Protein AF-A0A918KI32-F1 (afdb_monomer_lite)

pLDDT: mean 86.52, std 15.99, range [38.81, 98.38]

Radius of gyration: 71.28 Å; chains: 1; bounding box: 152×31×175 Å

Foldseek 3Di:
DPVVVVVVVVVVVVVVVVVPPPDDDDDDDDDDVVPPVVCVVVVVVVVCVVVVVVVCCCVVPVVVVVVVVVVVVVVVVVVVVVVVVVVVVVVVVVVVVVVVVVVVVVVVVVVVVVVVVVVVVVVVVVVVVVVVVVVVVVVVVVVVVVVVVVVVVVVVVLLVVLVVVQVVCCVPPVDRDDSVVSSVVVD

Secondary structure (DSSP, 8-state):
--HHHHHHHHHHHHHHHHHSTT------S---GGG-GGGHHHHHHHHHHHHHHHHHHIIIIIHHHHHHHHHHHHHHHHHHHHHHHHHHHHHHHHHHHHHHHHHHHHHHHHHHHHHHHHHHHHHHHHHHHHHHHHHHHHHHHHHHHHHHHHHHHHHHHHHHHHHHHHHHHHHHHS----HHHHHHHH-

InterPro domains:
  IPR002146 ATP synthase, F0 complex, subunit b/b', bacterial/chloroplast [MF_01398] (38-175)
  IPR002146 ATP synthase, F0 complex, subunit b/b', bacterial/chloroplast [PF00430] (44-169)
  IPR050059 ATP synthase B chain [PTHR33445] (42-177)

Organism: NCBI:txid1220491

Structure (mmCIF, N/CA/C/O backbone):
data_AF-A0A918KI32-F1
#
_entry.id   AF-A0A918KI32-F1
#
loop_
_atom_site.group_PDB
_atom_site.id
_atom_site.type_symbol
_atom_site.label_atom_id
_atom_site.label_alt_id
_atom_site.label_comp_id
_atom_site.label_asym_id
_atom_site.label_entity_id
_atom_site.label_seq_id
_atom_site.pdbx_PDB_ins_code
_atom_site.Cartn_x
_atom_site.Cartn_y
_atom_site.Cartn_z
_atom_site.occupancy
_atom_site.B_iso_or_equiv
_atom_site.auth_seq_id
_atom_site.auth_comp_id
_atom_site.auth_asym_id
_atom_site.auth_atom_id
_atom_site.pdbx_PDB_model_num
ATOM 1 N N . MET A 1 1 ? 92.660 3.666 -52.410 1.00 58.34 1 MET A N 1
ATOM 2 C CA . MET A 1 1 ? 91.535 4.628 -52.510 1.00 58.34 1 MET A CA 1
ATOM 3 C C . MET A 1 1 ? 91.117 4.931 -53.958 1.00 58.34 1 MET A C 1
ATOM 5 O O . MET A 1 1 ? 90.177 5.688 -54.135 1.00 58.34 1 MET A O 1
ATOM 9 N N . HIS A 1 2 ? 91.763 4.339 -54.978 1.00 60.66 2 HIS A N 1
ATOM 10 C CA . HIS A 1 2 ? 91.438 4.569 -56.396 1.00 60.66 2 HIS A CA 1
ATOM 11 C C . HIS A 1 2 ? 90.388 3.567 -56.936 1.00 60.66 2 HIS A C 1
ATOM 13 O O . HIS A 1 2 ? 89.487 3.973 -57.660 1.00 60.66 2 HIS A O 1
ATOM 19 N N . ASP A 1 3 ? 90.416 2.298 -56.500 1.00 68.81 3 ASP A N 1
ATOM 20 C CA . ASP A 1 3 ? 89.516 1.247 -57.026 1.00 68.81 3 ASP A CA 1
ATOM 21 C C . ASP A 1 3 ? 88.036 1.421 -56.660 1.00 68.81 3 ASP A C 1
ATOM 23 O O . ASP A 1 3 ? 87.162 1.269 -57.506 1.00 68.81 3 ASP A O 1
ATOM 27 N N . ALA A 1 4 ? 87.731 1.824 -55.423 1.00 70.00 4 ALA A N 1
ATOM 28 C CA . ALA A 1 4 ? 86.346 2.026 -54.977 1.00 70.00 4 ALA A CA 1
ATOM 29 C C . ALA A 1 4 ? 85.631 3.186 -55.702 1.00 70.00 4 ALA A C 1
ATOM 31 O O . ALA A 1 4 ? 84.404 3.285 -55.677 1.00 70.00 4 ALA A O 1
ATOM 32 N N . LEU A 1 5 ? 86.403 4.082 -56.322 1.00 65.75 5 LEU A N 1
ATOM 33 C CA . LEU A 1 5 ? 85.889 5.229 -57.063 1.00 65.75 5 LEU A CA 1
ATOM 34 C C . LEU A 1 5 ? 85.525 4.829 -58.497 1.00 65.75 5 LEU A C 1
ATOM 36 O O . LEU A 1 5 ? 84.498 5.268 -59.000 1.00 65.75 5 LEU A O 1
ATOM 40 N N . MET A 1 6 ? 86.299 3.923 -59.101 1.00 70.62 6 MET A N 1
ATOM 41 C CA . MET A 1 6 ? 86.049 3.400 -60.447 1.00 70.62 6 MET A CA 1
ATOM 42 C C . MET A 1 6 ? 84.847 2.451 -60.484 1.00 70.62 6 MET A C 1
ATOM 44 O O . MET A 1 6 ? 84.067 2.505 -61.429 1.00 70.62 6 MET A O 1
ATOM 48 N N . ASP A 1 7 ? 84.629 1.658 -59.434 1.00 78.25 7 ASP A N 1
ATOM 49 C CA . ASP A 1 7 ? 83.509 0.706 -59.375 1.00 78.25 7 ASP A CA 1
ATOM 50 C C . ASP A 1 7 ? 82.152 1.413 -59.192 1.00 78.25 7 ASP A C 1
ATOM 52 O O . ASP A 1 7 ? 81.162 1.096 -59.852 1.00 78.25 7 ASP A O 1
ATOM 56 N N . LYS A 1 8 ? 82.125 2.486 -58.384 1.00 70.06 8 LYS A N 1
ATOM 57 C CA . LYS A 1 8 ? 80.972 3.399 -58.312 1.00 70.06 8 LYS A CA 1
ATOM 58 C C . LYS A 1 8 ? 80.727 4.132 -59.628 1.00 70.06 8 LYS A C 1
ATOM 60 O O . LYS A 1 8 ? 79.572 4.374 -59.967 1.00 70.06 8 LYS A O 1
ATOM 65 N N . MET A 1 9 ? 81.785 4.478 -60.359 1.00 73.31 9 MET A N 1
ATOM 66 C CA . MET A 1 9 ? 81.672 5.127 -61.665 1.00 73.31 9 MET A CA 1
ATOM 67 C C . MET A 1 9 ? 81.136 4.155 -62.721 1.00 73.31 9 MET A C 1
ATOM 69 O O . MET A 1 9 ? 80.258 4.536 -63.483 1.00 73.31 9 MET A O 1
ATOM 73 N N . ASN A 1 10 ? 81.558 2.890 -62.706 1.00 74.94 10 ASN A N 1
ATOM 74 C CA . ASN A 1 10 ? 81.014 1.848 -63.578 1.00 74.94 10 ASN A CA 1
ATOM 75 C C . ASN A 1 10 ? 79.555 1.514 -63.256 1.00 74.94 10 ASN A C 1
ATOM 77 O O . ASN A 1 10 ? 78.753 1.371 -64.172 1.00 74.94 10 ASN A O 1
ATOM 81 N N . TRP A 1 11 ? 79.180 1.441 -61.976 1.00 66.56 11 TRP A N 1
ATOM 82 C CA . TRP A 1 11 ? 77.786 1.233 -61.578 1.00 66.56 11 TRP A CA 1
ATOM 83 C C . TRP A 1 11 ? 76.887 2.414 -61.978 1.00 66.56 11 TRP A C 1
ATOM 85 O O . TRP A 1 11 ? 75.782 2.204 -62.474 1.00 66.56 11 TRP A O 1
ATOM 95 N N . LEU A 1 12 ? 77.374 3.653 -61.836 1.00 67.06 12 LEU A N 1
ATOM 96 C CA . LEU A 1 12 ? 76.660 4.847 -62.299 1.00 67.06 12 LEU A CA 1
ATOM 97 C C . LEU A 1 12 ? 76.583 4.931 -63.829 1.00 67.06 12 LEU A C 1
ATOM 99 O O . LEU A 1 12 ? 75.554 5.349 -64.348 1.00 67.06 12 LEU A O 1
ATOM 103 N N . MET A 1 13 ? 77.620 4.503 -64.553 1.00 66.69 13 MET A N 1
ATOM 104 C CA . MET A 1 13 ? 77.608 4.453 -66.019 1.00 66.69 13 MET A CA 1
ATOM 105 C C . MET A 1 13 ? 76.678 3.349 -66.537 1.00 66.69 13 MET A C 1
ATOM 107 O O . MET A 1 13 ? 75.897 3.612 -67.441 1.00 66.69 13 MET A O 1
ATOM 111 N N . ALA A 1 14 ? 76.651 2.169 -65.910 1.00 64.25 14 ALA A N 1
ATOM 112 C CA . ALA A 1 14 ? 75.725 1.087 -66.262 1.00 64.25 14 ALA A CA 1
ATOM 113 C C . ALA A 1 14 ? 74.256 1.437 -65.945 1.00 64.25 14 ALA A C 1
ATOM 115 O O . ALA A 1 14 ? 73.348 1.100 -66.708 1.00 64.25 14 ALA A O 1
ATOM 116 N N . ALA A 1 15 ? 74.009 2.156 -64.844 1.00 57.59 15 ALA A N 1
ATOM 117 C CA . ALA A 1 15 ? 72.684 2.687 -64.520 1.00 57.59 15 ALA A CA 1
ATOM 118 C C . ALA A 1 15 ? 72.258 3.824 -65.474 1.00 57.59 15 ALA A C 1
ATOM 120 O O . ALA A 1 15 ? 71.078 3.949 -65.790 1.00 57.59 15 ALA A O 1
ATOM 121 N N . ALA A 1 16 ? 73.205 4.630 -65.968 1.00 53.78 16 ALA A N 1
ATOM 122 C CA . ALA A 1 16 ? 72.938 5.672 -66.961 1.00 53.78 16 ALA A CA 1
ATOM 123 C C . ALA A 1 16 ? 72.689 5.096 -68.368 1.00 53.78 16 ALA A C 1
ATOM 125 O O . ALA A 1 16 ? 71.819 5.591 -69.082 1.00 53.78 16 ALA A O 1
ATOM 126 N N . GLU A 1 17 ? 73.391 4.027 -68.750 1.00 51.25 17 GLU A N 1
ATOM 127 C CA . GLU A 1 17 ? 73.231 3.352 -70.046 1.00 51.25 17 GLU A CA 1
ATOM 128 C C . GLU A 1 17 ? 71.894 2.593 -70.130 1.00 51.25 17 GLU A C 1
ATOM 130 O O . GLU A 1 17 ? 71.246 2.585 -71.172 1.00 51.25 17 GLU A O 1
ATOM 135 N N . THR A 1 18 ? 71.403 2.060 -69.004 1.00 50.28 18 THR A N 1
ATOM 136 C CA . THR A 1 18 ? 70.085 1.398 -68.918 1.00 50.28 18 THR A CA 1
ATOM 137 C C . THR A 1 18 ? 68.902 2.362 -68.762 1.00 50.28 18 THR A C 1
ATOM 139 O O . THR A 1 18 ? 67.765 1.979 -69.032 1.00 50.28 18 THR A O 1
ATOM 142 N N . ALA A 1 19 ? 69.140 3.625 -68.394 1.00 46.72 19 ALA A N 1
ATOM 143 C CA . ALA A 1 19 ? 68.109 4.668 -68.376 1.00 46.72 19 ALA A CA 1
ATOM 144 C C . ALA A 1 19 ? 67.904 5.349 -69.749 1.00 46.72 19 ALA A C 1
ATOM 146 O O . ALA A 1 19 ? 66.884 6.006 -69.960 1.00 46.72 19 ALA A O 1
ATOM 147 N N . GLY A 1 20 ? 68.853 5.194 -70.681 1.00 38.81 20 GLY A N 1
ATOM 148 C CA . GLY A 1 20 ? 68.839 5.829 -72.004 1.00 38.81 20 GLY A CA 1
ATOM 149 C C . GLY A 1 20 ? 67.996 5.127 -73.078 1.00 38.81 20 GLY A C 1
ATOM 150 O O . GLY A 1 20 ? 67.803 5.700 -74.148 1.00 38.81 20 GLY A O 1
ATOM 151 N N . ASP A 1 21 ? 67.463 3.930 -72.810 1.00 42.41 21 ASP A N 1
ATOM 152 C CA . ASP A 1 21 ? 66.827 3.071 -73.829 1.00 42.41 21 ASP A CA 1
ATOM 153 C C . ASP A 1 21 ? 65.290 3.213 -73.923 1.00 42.41 21 ASP A C 1
ATOM 155 O O . ASP A 1 21 ? 64.593 2.356 -74.458 1.00 42.41 21 ASP A O 1
ATOM 159 N N . TYR A 1 22 ? 64.740 4.328 -73.429 1.00 48.69 22 TYR A N 1
ATOM 160 C CA . TYR A 1 22 ? 63.329 4.711 -73.627 1.00 48.69 22 TYR A CA 1
ATOM 161 C C . TYR A 1 22 ? 63.156 5.851 -74.643 1.00 48.69 22 TYR A C 1
ATOM 163 O O . TYR A 1 22 ? 62.153 6.562 -74.631 1.00 48.69 22 TYR A O 1
ATOM 171 N N . ALA A 1 23 ? 64.127 6.052 -75.535 1.00 41.56 23 ALA A N 1
ATOM 172 C CA . ALA A 1 23 ? 64.029 7.020 -76.622 1.00 41.56 23 ALA A CA 1
ATOM 173 C C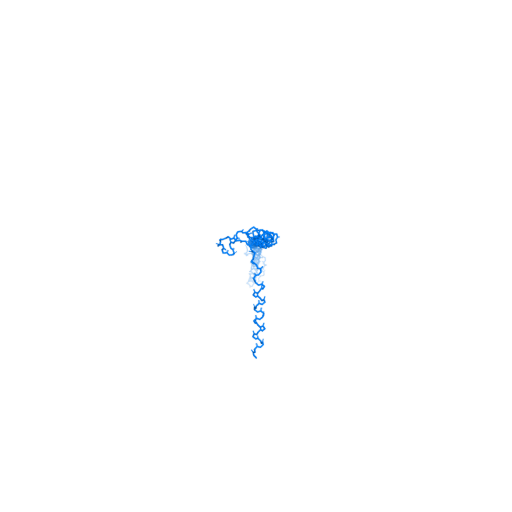 . ALA A 1 23 ? 63.622 6.318 -77.926 1.00 41.56 23 ALA A C 1
ATOM 175 O O . ALA A 1 23 ? 64.447 6.049 -78.804 1.00 41.56 23 ALA A O 1
ATOM 176 N N . GLY A 1 24 ? 62.323 6.038 -78.052 1.00 41.97 24 GLY A N 1
ATOM 177 C CA . GLY A 1 24 ? 61.707 5.762 -79.346 1.00 41.97 24 GLY A CA 1
ATOM 178 C C . GLY A 1 24 ? 62.005 6.916 -80.304 1.00 41.97 24 GLY A C 1
ATOM 179 O O . GLY A 1 24 ? 61.676 8.070 -80.030 1.00 41.97 24 GLY A O 1
ATOM 180 N N . LYS A 1 25 ? 62.687 6.607 -81.409 1.00 47.03 25 LYS A N 1
ATOM 181 C CA . LYS A 1 25 ? 62.787 7.493 -82.569 1.00 47.03 25 LYS A CA 1
ATOM 182 C C . LYS A 1 25 ? 61.376 7.702 -83.105 1.00 47.03 25 LYS A C 1
ATOM 184 O O . LYS A 1 25 ? 60.759 6.702 -83.430 1.00 47.03 25 LYS A O 1
ATOM 189 N N . ASP A 1 26 ? 60.923 8.953 -83.159 1.00 42.34 26 ASP A N 1
ATOM 190 C CA . ASP A 1 26 ? 60.198 9.579 -84.274 1.00 42.34 26 ASP A CA 1
ATOM 191 C C . ASP A 1 26 ? 60.050 11.087 -83.987 1.00 42.34 26 ASP A C 1
ATOM 193 O O . ASP A 1 26 ? 59.748 11.509 -82.873 1.00 42.34 26 ASP A O 1
ATOM 197 N N . GLY A 1 27 ? 60.401 11.923 -84.968 1.00 42.03 27 GLY A N 1
ATOM 198 C CA . GLY A 1 27 ? 60.594 13.365 -84.800 1.00 42.03 27 GLY A CA 1
ATOM 199 C C . GLY A 1 27 ? 59.321 14.211 -84.900 1.00 42.03 27 GLY A C 1
ATOM 200 O O . GLY A 1 27 ? 58.449 13.943 -85.719 1.00 42.03 27 GLY A O 1
ATOM 201 N N . GLY A 1 28 ? 59.285 15.314 -84.141 1.00 38.84 28 GLY A N 1
ATOM 202 C CA . GLY A 1 28 ? 58.347 16.422 -84.357 1.00 38.84 28 GLY A CA 1
ATOM 203 C C . GLY A 1 28 ? 58.024 17.229 -83.096 1.00 38.84 28 GLY A C 1
ATOM 204 O O . GLY A 1 28 ? 57.256 16.784 -82.261 1.00 38.84 28 GLY A O 1
ATOM 205 N N . SER A 1 29 ? 58.605 18.430 -82.982 1.00 45.06 29 SER A N 1
ATOM 206 C CA . SER A 1 29 ? 58.180 19.558 -82.125 1.00 45.06 29 SER A CA 1
ATOM 207 C C . SER A 1 29 ? 57.636 19.260 -80.712 1.00 45.06 29 SER A C 1
ATOM 209 O O . SER A 1 29 ? 56.436 19.120 -80.509 1.00 45.06 29 SER A O 1
ATOM 211 N N . GLY A 1 30 ? 58.527 19.352 -79.719 1.00 59.09 30 GLY A N 1
ATOM 212 C CA . GLY A 1 30 ? 58.281 20.068 -78.460 1.00 59.09 30 GLY A CA 1
ATOM 213 C C . GLY A 1 30 ? 56.978 19.786 -77.710 1.00 59.09 30 GLY A C 1
ATOM 214 O O . GLY A 1 30 ? 56.235 20.722 -77.424 1.00 59.09 30 GLY A O 1
ATOM 215 N N . VAL A 1 31 ? 56.742 18.538 -77.316 1.00 59.75 31 VAL A N 1
ATOM 216 C CA . VAL A 1 31 ? 55.805 18.221 -76.232 1.00 59.75 31 VAL A CA 1
ATOM 217 C C . VAL A 1 31 ? 56.627 17.718 -75.049 1.00 59.75 31 VAL A C 1
ATOM 219 O O . VAL A 1 31 ? 57.511 16.879 -75.207 1.00 59.75 31 VAL A O 1
ATOM 222 N N . PHE A 1 32 ? 56.406 18.295 -73.866 1.00 65.25 32 PHE A N 1
ATOM 223 C CA . PHE A 1 32 ? 57.035 17.832 -72.627 1.00 65.25 32 PHE A CA 1
ATOM 224 C C . PHE A 1 32 ? 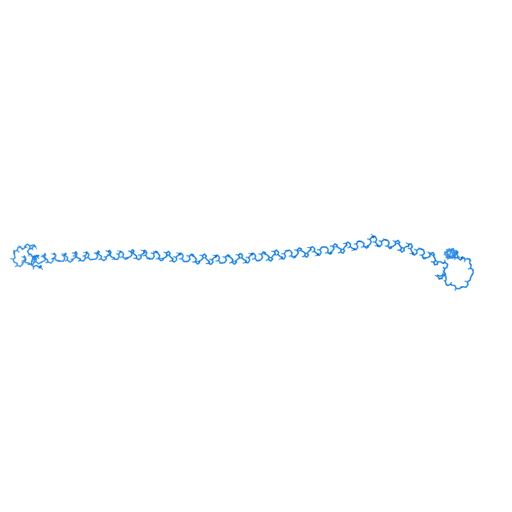56.732 16.328 -72.479 1.00 65.25 32 PHE A C 1
ATOM 226 O O . PHE A 1 32 ? 55.554 15.982 -72.535 1.00 65.25 32 PHE A O 1
ATOM 233 N N . PRO A 1 33 ? 57.732 15.441 -72.299 1.00 69.75 33 PRO A N 1
ATOM 234 C CA . PRO A 1 33 ? 57.550 13.987 -72.386 1.00 69.75 33 PRO A CA 1
ATOM 235 C C . PRO A 1 33 ? 56.341 13.385 -71.636 1.00 69.75 33 PRO A C 1
ATOM 237 O O . PRO A 1 33 ? 55.720 12.477 -72.180 1.00 69.75 33 PRO A O 1
ATOM 240 N N . PRO A 1 34 ? 55.921 13.865 -70.444 1.00 68.06 34 PRO A N 1
ATOM 241 C CA . PRO A 1 34 ? 54.720 13.338 -69.783 1.00 68.06 34 PRO A CA 1
ATOM 242 C C . PRO A 1 34 ? 53.376 13.843 -70.350 1.00 68.06 34 PRO A C 1
ATOM 244 O O . PRO A 1 34 ? 52.329 13.400 -69.883 1.00 68.06 34 PRO A O 1
ATOM 247 N N . PHE A 1 35 ? 53.368 14.743 -71.338 1.00 73.31 35 PHE A N 1
ATOM 248 C CA . PHE A 1 35 ? 52.162 15.229 -72.026 1.00 73.31 35 PHE A CA 1
ATOM 249 C C . PHE A 1 35 ? 52.071 14.788 -73.492 1.00 73.31 35 PHE A C 1
ATOM 251 O O . PHE A 1 35 ? 51.273 15.349 -74.240 1.00 73.31 35 PHE A O 1
ATOM 258 N N . ASP A 1 36 ? 52.860 13.795 -73.907 1.00 77.25 36 ASP A N 1
ATOM 259 C CA . ASP A 1 36 ? 52.759 13.218 -75.247 1.00 77.25 36 ASP A CA 1
ATOM 260 C C . ASP A 1 36 ? 51.415 12.461 -75.421 1.00 77.25 36 ASP A C 1
ATOM 262 O O . ASP A 1 36 ? 51.170 11.464 -74.725 1.00 77.25 36 ASP A O 1
ATOM 266 N N . PRO A 1 37 ? 50.529 12.904 -76.343 1.00 78.25 37 PRO A N 1
ATOM 267 C CA . PRO A 1 37 ? 49.217 12.298 -76.565 1.00 78.25 37 PRO A CA 1
ATOM 268 C C . PRO A 1 37 ? 49.255 10.828 -76.995 1.00 78.25 37 PRO A C 1
ATOM 270 O O . PRO A 1 37 ? 48.240 10.140 -76.867 1.00 78.25 37 PRO A O 1
ATOM 273 N N . ALA A 1 38 ? 50.394 10.323 -77.482 1.00 80.81 38 ALA A N 1
ATOM 274 C CA . ALA A 1 38 ? 50.543 8.929 -77.895 1.00 80.81 38 ALA A CA 1
ATOM 275 C C . ALA A 1 38 ? 50.334 7.930 -76.738 1.00 80.81 38 ALA A C 1
ATOM 277 O O . ALA A 1 38 ? 49.835 6.825 -76.960 1.00 80.81 38 ALA A O 1
ATOM 278 N N . TYR A 1 39 ? 50.640 8.318 -75.493 1.00 79.56 39 TYR A N 1
ATOM 279 C CA . TYR A 1 39 ? 50.486 7.451 -74.315 1.00 79.56 39 TYR A CA 1
ATOM 280 C C . TYR A 1 39 ? 49.114 7.566 -73.637 1.00 79.56 39 TYR A C 1
ATOM 282 O O . TYR A 1 39 ? 48.751 6.705 -72.828 1.00 79.56 39 TYR A O 1
ATOM 290 N N . PHE A 1 40 ? 48.321 8.591 -73.969 1.00 83.62 40 PHE A N 1
ATOM 291 C CA . PHE A 1 40 ? 47.016 8.828 -73.344 1.00 83.62 40 PHE A CA 1
ATOM 292 C C . PHE A 1 40 ? 46.032 7.657 -73.509 1.00 83.62 40 PHE A C 1
ATOM 294 O O . PHE A 1 40 ? 45.400 7.304 -72.514 1.00 83.62 40 PHE A O 1
ATOM 301 N N . PRO A 1 41 ? 45.907 6.982 -74.671 1.00 88.12 41 PRO A N 1
ATOM 302 C CA . PRO A 1 41 ? 44.997 5.842 -74.810 1.00 88.12 41 PRO A CA 1
ATOM 303 C C . PRO A 1 41 ? 45.333 4.665 -73.882 1.00 88.12 41 PRO A C 1
ATOM 305 O O . PRO A 1 41 ? 44.434 4.082 -73.280 1.00 88.12 41 PRO A O 1
ATOM 308 N N . SER A 1 42 ? 46.621 4.338 -73.725 1.00 87.19 42 SER A N 1
ATOM 309 C CA . SER A 1 42 ? 47.074 3.259 -72.833 1.00 87.19 42 SER A CA 1
ATOM 310 C C . SER A 1 42 ? 46.864 3.623 -71.360 1.00 87.19 42 SER A C 1
ATOM 312 O O . SER A 1 42 ? 46.331 2.823 -70.588 1.00 87.19 42 SER A O 1
ATOM 314 N N . GLN A 1 43 ? 47.193 4.863 -70.980 1.00 85.94 43 GLN A N 1
ATOM 315 C CA . GLN A 1 43 ? 46.964 5.363 -69.625 1.00 85.94 43 GLN A CA 1
ATOM 316 C C . GLN A 1 43 ? 45.473 5.366 -69.271 1.00 85.94 43 GLN A C 1
ATOM 318 O O . GLN A 1 43 ? 4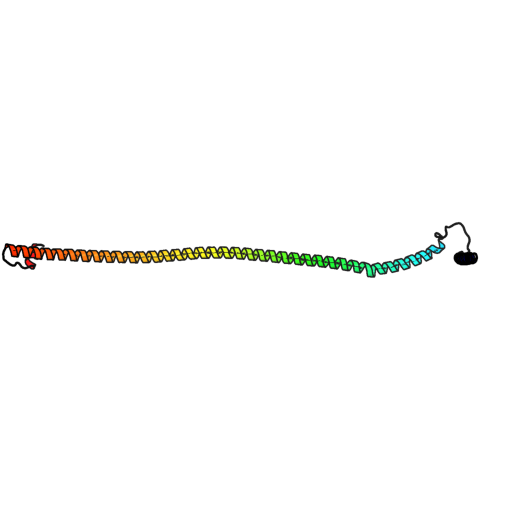5.100 4.943 -68.179 1.00 85.94 43 GLN A O 1
ATOM 323 N N . LEU A 1 44 ? 44.611 5.788 -70.201 1.00 91.75 44 LEU A N 1
ATOM 324 C CA . LEU A 1 44 ? 43.161 5.747 -70.027 1.00 91.75 44 LEU A CA 1
ATOM 325 C C . LEU A 1 44 ? 42.642 4.309 -69.934 1.00 91.75 44 LEU A C 1
ATOM 327 O O . LEU A 1 44 ? 41.797 4.039 -69.087 1.00 91.75 44 LEU A O 1
ATOM 331 N N . PHE A 1 45 ? 43.158 3.372 -70.734 1.00 93.06 45 PHE A N 1
ATOM 332 C CA . PHE A 1 45 ? 42.778 1.960 -70.639 1.00 93.06 45 PHE A CA 1
ATOM 333 C C . PHE A 1 45 ? 43.072 1.377 -69.247 1.00 93.06 45 PHE A C 1
ATOM 335 O O . PHE A 1 45 ? 42.171 0.832 -68.606 1.00 93.06 45 PHE A O 1
ATOM 342 N N . TRP A 1 46 ? 44.299 1.540 -68.738 1.00 91.00 46 TRP A N 1
ATOM 343 C CA . TRP A 1 46 ? 44.665 1.066 -67.398 1.00 91.00 46 TRP A CA 1
ATOM 344 C C . TRP A 1 46 ? 43.946 1.827 -66.287 1.00 91.00 46 TRP A C 1
ATOM 346 O O . TRP A 1 46 ? 43.558 1.222 -65.285 1.00 91.00 46 TRP A O 1
ATOM 356 N N . PHE A 1 47 ? 43.714 3.128 -66.468 1.00 95.25 47 PHE A N 1
ATOM 357 C CA . PHE A 1 47 ? 42.883 3.919 -65.568 1.00 95.25 47 PHE A CA 1
ATOM 358 C C . PHE A 1 47 ? 41.475 3.333 -65.474 1.00 95.25 47 PHE A C 1
ATOM 360 O O . PHE A 1 47 ? 41.027 3.032 -64.375 1.00 95.25 47 PHE A O 1
ATOM 367 N N . PHE A 1 48 ? 40.797 3.086 -66.598 1.00 96.44 48 PHE A N 1
ATOM 368 C CA . PHE A 1 48 ? 39.462 2.493 -66.580 1.00 96.44 48 PHE A CA 1
ATOM 369 C C . PHE A 1 48 ? 39.471 1.084 -65.991 1.00 96.44 48 PHE A C 1
ATOM 371 O O . PHE A 1 48 ? 38.596 0.770 -65.189 1.00 96.44 48 PHE A O 1
ATOM 378 N N . LEU A 1 49 ? 40.465 0.254 -66.315 1.00 95.56 49 LEU A N 1
ATOM 379 C CA . LEU A 1 49 ? 40.566 -1.099 -65.769 1.00 95.56 49 LEU A CA 1
ATOM 380 C C . LEU A 1 49 ? 40.729 -1.095 -64.241 1.00 95.56 49 LEU A C 1
ATOM 382 O O . LEU A 1 49 ? 40.003 -1.795 -63.536 1.00 95.56 49 LEU A O 1
ATOM 386 N N . THR A 1 50 ? 41.657 -0.290 -63.720 1.00 95.19 50 THR A N 1
ATOM 387 C CA . THR A 1 50 ? 41.923 -0.194 -62.274 1.00 95.19 50 THR A CA 1
ATOM 388 C C . THR A 1 50 ? 40.792 0.509 -61.533 1.00 95.19 50 THR A C 1
ATOM 390 O O . THR A 1 50 ? 40.382 0.047 -60.469 1.00 95.19 50 THR A O 1
ATOM 393 N N . PHE A 1 51 ? 40.229 1.570 -62.112 1.00 96.12 51 PHE A N 1
ATOM 394 C CA . PHE A 1 51 ? 39.073 2.271 -61.567 1.00 96.12 51 PHE A CA 1
ATOM 395 C C . PHE A 1 51 ? 37.859 1.348 -61.482 1.00 96.12 51 PHE A C 1
ATOM 397 O O . PHE A 1 51 ? 37.198 1.308 -60.449 1.00 96.12 51 PHE A O 1
ATOM 404 N N . PHE A 1 52 ? 37.584 0.561 -62.525 1.00 96.75 52 PHE A N 1
ATOM 405 C CA . PHE A 1 52 ? 36.459 -0.370 -62.524 1.00 96.75 52 PHE A CA 1
ATOM 406 C C . PHE A 1 52 ? 36.676 -1.520 -61.534 1.00 96.75 52 PHE A C 1
ATOM 408 O O . PHE A 1 52 ? 35.761 -1.867 -60.788 1.00 96.75 52 PHE A O 1
ATOM 415 N N . ALA A 1 53 ? 37.895 -2.064 -61.448 1.00 95.81 53 ALA A N 1
ATOM 416 C CA . ALA A 1 53 ? 38.243 -3.061 -60.436 1.00 95.81 53 ALA A CA 1
ATOM 417 C C . ALA A 1 53 ? 38.051 -2.519 -59.004 1.00 95.81 53 ALA A C 1
ATOM 419 O O . ALA A 1 53 ? 37.426 -3.177 -58.169 1.00 95.81 53 ALA A O 1
ATOM 420 N N . LEU A 1 54 ? 38.521 -1.297 -58.730 1.00 95.56 54 LEU A N 1
ATOM 421 C CA . LEU A 1 54 ? 38.338 -0.623 -57.443 1.00 95.56 54 LEU A CA 1
ATOM 422 C C . LEU A 1 54 ? 36.858 -0.324 -57.156 1.00 95.56 54 LEU A C 1
ATOM 424 O O . LEU A 1 54 ? 36.394 -0.530 -56.035 1.00 95.56 54 LEU A O 1
ATOM 428 N N . TYR A 1 55 ? 36.110 0.128 -58.163 1.00 95.44 55 TYR A N 1
ATOM 429 C CA . TYR A 1 55 ? 34.680 0.406 -58.062 1.00 95.44 55 TYR A CA 1
ATOM 430 C C . TYR A 1 55 ? 33.897 -0.845 -57.658 1.00 95.44 55 TYR A C 1
ATOM 432 O O . TYR A 1 55 ? 33.105 -0.795 -56.717 1.00 95.44 55 TYR A O 1
ATOM 440 N N . LEU A 1 56 ? 34.156 -1.983 -58.312 1.00 95.62 56 LEU A N 1
ATOM 441 C CA . LEU A 1 56 ? 33.521 -3.252 -57.962 1.00 95.62 56 LEU A CA 1
ATOM 442 C C . LEU A 1 56 ? 33.889 -3.698 -56.544 1.00 95.62 56 LEU A C 1
ATOM 444 O O . LEU A 1 56 ? 33.019 -4.168 -55.813 1.00 95.62 56 LEU A O 1
ATOM 448 N N . LEU A 1 57 ? 35.143 -3.511 -56.123 1.00 95.06 57 LEU A N 1
ATOM 449 C CA . LEU A 1 57 ? 35.580 -3.837 -54.766 1.00 95.06 57 LEU A CA 1
ATOM 450 C C . LEU A 1 57 ? 34.845 -2.987 -53.713 1.00 95.06 57 LEU A C 1
ATOM 452 O O . LEU A 1 57 ? 34.316 -3.526 -52.739 1.00 95.06 57 LEU A O 1
ATOM 456 N N . LEU A 1 58 ? 34.764 -1.670 -53.916 1.00 95.31 58 LEU A N 1
ATOM 457 C CA . LEU A 1 58 ? 34.033 -0.757 -53.032 1.00 95.31 58 LEU A CA 1
ATOM 458 C C . LEU A 1 58 ? 32.542 -1.096 -52.990 1.00 95.31 58 LEU A C 1
ATOM 460 O O . LEU A 1 58 ? 31.990 -1.287 -51.907 1.00 95.31 58 LEU A O 1
ATOM 464 N N . SER A 1 59 ? 31.915 -1.223 -54.160 1.00 94.31 59 SER A N 1
ATOM 465 C CA . SER A 1 59 ? 30.484 -1.496 -54.299 1.00 94.31 59 SER A CA 1
ATOM 466 C C . SER A 1 59 ? 30.086 -2.842 -53.691 1.00 94.31 59 SER A C 1
ATOM 468 O O . SER A 1 59 ? 29.070 -2.928 -53.005 1.00 94.31 59 SER A O 1
ATOM 470 N N . LYS A 1 60 ? 30.887 -3.895 -53.902 1.00 91.94 60 LYS A N 1
ATOM 471 C CA . LYS A 1 60 ? 30.525 -5.259 -53.498 1.00 91.94 60 LYS A CA 1
ATOM 472 C C . LYS A 1 60 ? 30.989 -5.637 -52.091 1.00 91.94 60 LYS A C 1
ATOM 474 O O . LYS A 1 60 ? 30.400 -6.549 -51.518 1.00 91.94 60 LYS A O 1
ATOM 479 N N . VAL A 1 61 ? 32.025 -4.991 -51.544 1.00 92.25 61 VAL A N 1
ATOM 480 C CA . VAL A 1 61 ? 32.632 -5.393 -50.258 1.00 92.25 61 VAL A CA 1
ATOM 481 C C . VAL A 1 61 ? 32.549 -4.297 -49.201 1.00 92.25 61 VAL A C 1
ATOM 483 O O . VAL A 1 61 ? 32.099 -4.563 -48.091 1.00 92.25 61 VAL A O 1
ATOM 486 N N . PHE A 1 62 ? 32.975 -3.073 -49.511 1.00 92.06 62 PHE A N 1
ATOM 487 C CA . PHE A 1 62 ? 33.080 -2.017 -48.498 1.00 92.06 62 PHE A CA 1
ATOM 488 C C . PHE A 1 62 ? 31.729 -1.373 -48.169 1.00 92.06 62 PHE A C 1
ATOM 490 O O . PHE A 1 62 ? 31.381 -1.267 -46.995 1.00 92.06 62 PHE A O 1
ATOM 497 N N . LEU A 1 63 ? 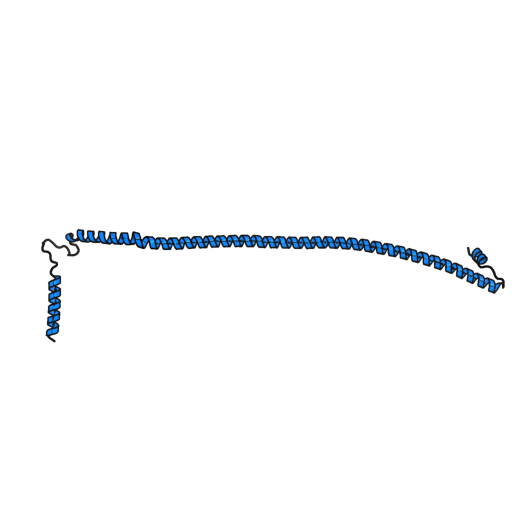30.949 -0.992 -49.185 1.00 92.50 63 LEU A N 1
ATOM 498 C CA . LEU A 1 63 ? 29.618 -0.403 -49.007 1.00 92.50 63 LEU A CA 1
ATOM 499 C C . LEU A 1 63 ? 28.650 -1.312 -48.225 1.00 92.50 63 LEU A C 1
ATOM 501 O O . LEU A 1 63 ? 28.062 -0.815 -47.263 1.00 92.50 63 LEU A O 1
ATOM 505 N N . PRO A 1 64 ? 28.491 -2.614 -48.554 1.00 93.25 64 PRO A N 1
ATOM 506 C CA . PRO A 1 64 ? 27.571 -3.472 -47.808 1.00 93.25 64 PRO A CA 1
ATOM 507 C C . PRO A 1 64 ? 27.980 -3.645 -46.343 1.00 93.25 64 PRO A C 1
ATOM 509 O O . PRO A 1 64 ? 27.112 -3.613 -45.481 1.00 93.25 64 PRO A O 1
ATOM 512 N N . ARG A 1 65 ? 29.282 -3.733 -46.034 1.00 90.94 65 ARG A N 1
ATOM 513 C CA . ARG A 1 65 ? 29.761 -3.831 -44.641 1.00 90.94 65 ARG A CA 1
ATOM 514 C C . ARG A 1 65 ? 29.436 -2.591 -43.807 1.00 90.94 65 ARG A C 1
ATOM 516 O O . ARG A 1 65 ? 29.093 -2.702 -42.633 1.00 90.94 65 ARG A O 1
ATOM 523 N N . VAL A 1 66 ? 29.555 -1.403 -44.402 1.00 92.69 66 VAL A N 1
ATOM 524 C CA . VAL A 1 66 ? 29.197 -0.147 -43.724 1.00 92.69 66 VAL A CA 1
ATOM 525 C C . VAL A 1 66 ? 27.681 -0.042 -43.554 1.00 92.69 66 VAL A C 1
ATOM 527 O O . VAL A 1 66 ? 27.225 0.356 -42.484 1.00 92.69 66 VAL A O 1
ATOM 530 N N . GLY A 1 67 ? 26.911 -0.443 -44.571 1.00 92.44 67 GLY A N 1
ATOM 531 C CA . GLY A 1 67 ? 25.450 -0.510 -44.501 1.00 92.44 67 GLY A CA 1
ATOM 532 C C . GLY A 1 67 ? 24.960 -1.422 -43.375 1.00 92.44 67 GLY A C 1
ATOM 533 O O . GLY A 1 67 ? 24.172 -0.981 -42.546 1.00 92.44 67 GLY A O 1
ATOM 534 N N . GLU A 1 68 ? 25.513 -2.634 -43.280 1.00 94.38 68 GLU A N 1
ATOM 535 C CA . GLU A 1 68 ? 25.191 -3.617 -42.235 1.00 94.38 68 GLU A CA 1
ATOM 536 C C . GLU A 1 68 ? 25.428 -3.059 -40.825 1.00 94.38 68 GLU A C 1
ATOM 538 O O . GLU A 1 68 ? 24.560 -3.160 -39.966 1.00 94.38 68 GLU A O 1
ATOM 543 N N . THR A 1 69 ? 26.554 -2.374 -40.594 1.00 94.69 69 THR A N 1
ATOM 544 C CA . THR A 1 69 ? 26.844 -1.767 -39.279 1.00 94.69 69 THR A CA 1
ATOM 545 C C . THR A 1 69 ? 25.852 -0.655 -38.915 1.00 94.69 69 THR A C 1
ATOM 547 O O . THR A 1 69 ? 25.499 -0.487 -37.745 1.00 94.69 69 THR A O 1
ATOM 550 N N . ILE A 1 70 ? 25.435 0.157 -39.892 1.00 95.38 70 ILE A N 1
ATOM 551 C CA . ILE A 1 70 ? 24.460 1.233 -39.661 1.00 95.38 70 ILE A CA 1
ATOM 552 C C . ILE A 1 70 ? 23.092 0.631 -39.339 1.00 95.38 70 ILE A C 1
ATOM 554 O O . ILE A 1 70 ? 22.437 1.086 -38.401 1.00 95.38 70 ILE A O 1
ATOM 558 N N . GLU A 1 71 ? 22.686 -0.394 -40.084 1.00 95.75 71 GLU A N 1
ATOM 559 C CA . GLU A 1 71 ? 21.416 -1.083 -39.882 1.00 95.75 71 GLU A CA 1
ATOM 560 C C . GLU A 1 71 ? 21.377 -1.828 -38.544 1.00 95.75 71 GLU A C 1
ATOM 562 O O . GLU A 1 71 ? 20.414 -1.671 -37.801 1.00 95.75 71 GLU A O 1
ATOM 567 N N . GLU A 1 72 ? 22.453 -2.519 -38.158 1.00 96.25 72 GLU A N 1
ATOM 568 C CA . GLU A 1 72 ? 22.569 -3.178 -36.851 1.00 96.25 72 GLU A CA 1
ATOM 569 C C . GLU A 1 72 ? 22.410 -2.176 -35.699 1.00 96.25 72 GLU A C 1
ATOM 571 O O . GLU A 1 72 ? 21.647 -2.406 -34.760 1.00 96.25 72 GLU A O 1
ATOM 576 N N . ARG A 1 73 ? 23.088 -1.023 -35.779 1.00 96.62 73 ARG A N 1
ATOM 577 C CA . ARG A 1 73 ? 22.952 0.036 -34.766 1.00 96.62 73 ARG A CA 1
ATOM 578 C C . ARG A 1 73 ? 21.548 0.624 -34.746 1.00 96.62 73 ARG A C 1
ATOM 580 O O . ARG A 1 73 ? 21.015 0.851 -33.665 1.00 96.62 73 ARG A O 1
ATOM 587 N N . GLY A 1 74 ? 20.967 0.883 -35.916 1.00 96.75 74 GLY A N 1
ATOM 588 C CA . GLY A 1 74 ? 19.607 1.398 -36.037 1.00 96.75 74 GLY A CA 1
ATOM 589 C C . GLY A 1 74 ? 18.581 0.441 -35.435 1.00 96.75 74 GLY A C 1
ATOM 590 O O . GLY A 1 74 ? 17.772 0.866 -34.614 1.00 96.75 74 GLY A O 1
ATOM 591 N N . SER A 1 75 ? 18.675 -0.848 -35.774 1.00 97.25 75 SER A N 1
ATOM 592 C CA . SER A 1 75 ? 17.828 -1.909 -35.221 1.00 97.25 75 SER A CA 1
ATOM 593 C C . SER A 1 75 ? 17.974 -1.985 -33.710 1.00 97.25 75 SER A C 1
ATOM 595 O O . SER A 1 75 ? 16.979 -1.935 -33.002 1.00 97.25 75 SER A O 1
ATOM 597 N N . ARG A 1 76 ? 19.209 -2.007 -33.197 1.00 97.19 76 ARG A N 1
ATOM 598 C CA . ARG A 1 76 ? 19.452 -2.095 -31.756 1.00 97.19 76 ARG A CA 1
ATOM 599 C C . ARG A 1 76 ? 18.889 -0.900 -30.989 1.00 97.19 76 ARG A C 1
ATOM 601 O O . ARG A 1 76 ? 18.292 -1.087 -29.940 1.00 97.19 76 ARG A O 1
ATOM 608 N N . ILE A 1 77 ? 19.037 0.315 -31.519 1.00 97.81 77 ILE A N 1
ATOM 609 C CA . ILE A 1 77 ? 18.449 1.518 -30.911 1.00 97.81 77 ILE A CA 1
ATOM 610 C C . ILE A 1 77 ? 16.919 1.442 -30.926 1.00 97.81 77 ILE A C 1
ATOM 612 O O . ILE A 1 77 ? 16.285 1.814 -29.940 1.00 97.81 77 ILE A O 1
ATOM 616 N N . ALA A 1 78 ? 16.323 0.983 -32.029 1.00 97.44 78 ALA A N 1
ATOM 617 C CA . ALA A 1 78 ? 14.877 0.819 -32.129 1.00 97.44 78 ALA A CA 1
ATOM 618 C C . ALA A 1 78 ? 14.360 -0.226 -31.128 1.00 97.44 78 ALA A C 1
ATOM 620 O O . ALA A 1 78 ? 13.389 0.044 -30.423 1.00 97.44 78 ALA A O 1
ATOM 621 N N . ASP A 1 79 ? 15.048 -1.362 -31.010 1.00 98.00 79 ASP A N 1
ATOM 622 C CA . ASP A 1 79 ? 14.718 -2.432 -30.067 1.00 98.00 79 ASP A CA 1
ATOM 623 C C . ASP A 1 79 ? 14.866 -1.969 -28.611 1.00 98.00 79 ASP A C 1
ATOM 625 O O . ASP A 1 79 ? 13.986 -2.224 -27.788 1.00 98.00 79 ASP A O 1
ATOM 629 N N . ASP A 1 80 ? 15.947 -1.254 -28.286 1.00 97.56 80 ASP A N 1
ATOM 630 C CA . ASP A 1 80 ? 16.179 -0.699 -26.950 1.00 97.56 80 ASP A CA 1
ATOM 631 C C . ASP A 1 80 ? 15.103 0.343 -26.591 1.00 97.56 80 ASP A C 1
ATOM 633 O O . ASP A 1 80 ? 14.612 0.369 -25.460 1.00 97.56 80 ASP A O 1
ATOM 637 N N . LEU A 1 81 ? 14.688 1.180 -27.552 1.00 98.00 81 LEU A N 1
ATOM 638 C CA . LEU A 1 81 ? 13.628 2.169 -27.352 1.00 98.00 81 LEU A CA 1
ATOM 639 C C . LEU A 1 81 ? 12.253 1.512 -27.179 1.00 98.00 81 LEU A C 1
ATOM 641 O O . LEU A 1 81 ? 11.491 1.925 -26.302 1.00 98.00 81 LEU A O 1
ATOM 645 N N . ASP A 1 82 ? 11.933 0.486 -27.973 1.00 98.06 82 ASP A N 1
ATOM 646 C CA . ASP A 1 82 ? 10.688 -0.269 -27.816 1.00 98.06 82 ASP A CA 1
ATOM 647 C C . ASP A 1 82 ? 10.646 -0.959 -26.449 1.00 98.06 82 ASP A C 1
ATOM 649 O O . ASP A 1 82 ? 9.678 -0.791 -25.702 1.00 98.06 82 ASP A O 1
ATOM 653 N N . GLN A 1 83 ? 11.732 -1.633 -26.053 1.00 98.00 83 GLN A N 1
ATOM 654 C CA . GLN A 1 83 ? 11.849 -2.246 -24.731 1.00 98.00 83 GLN A CA 1
ATOM 655 C C . GLN A 1 83 ? 11.699 -1.223 -23.605 1.00 98.00 83 GLN A C 1
ATOM 657 O O . GLN A 1 83 ? 10.933 -1.469 -22.672 1.00 98.00 83 GLN A O 1
ATOM 662 N N . ALA A 1 84 ? 12.361 -0.068 -23.699 1.00 97.94 84 ALA A N 1
ATOM 663 C CA . ALA A 1 84 ? 12.223 1.001 -22.716 1.00 97.94 84 ALA A CA 1
ATOM 664 C C . ALA A 1 84 ? 10.776 1.513 -22.632 1.00 97.94 84 ALA A C 1
ATOM 666 O O . ALA A 1 84 ? 10.240 1.655 -21.534 1.00 97.94 84 ALA A O 1
ATOM 667 N N . SER A 1 85 ? 10.112 1.720 -23.775 1.00 97.69 85 SER A N 1
ATOM 668 C CA . SER A 1 85 ? 8.715 2.166 -23.818 1.00 97.69 85 SER A CA 1
ATOM 669 C C . SER A 1 85 ? 7.757 1.136 -23.210 1.00 97.69 85 SER A C 1
ATOM 671 O O . SER A 1 85 ? 6.826 1.490 -22.483 1.00 97.69 85 SER A O 1
ATOM 673 N N . ARG A 1 86 ? 8.011 -0.157 -23.449 1.00 98.06 86 ARG A N 1
ATOM 674 C CA . ARG A 1 86 ? 7.250 -1.254 -22.857 1.00 98.06 86 ARG A CA 1
ATOM 675 C C . ARG A 1 86 ? 7.438 -1.310 -21.348 1.00 98.06 86 ARG A C 1
ATOM 677 O O . ARG A 1 86 ? 6.443 -1.365 -20.635 1.00 98.06 86 ARG A O 1
ATOM 684 N N . MET A 1 87 ? 8.682 -1.252 -20.870 1.00 97.44 87 MET A N 1
ATOM 685 C CA . MET A 1 87 ? 8.989 -1.240 -19.437 1.00 97.44 87 MET A CA 1
ATOM 686 C C . MET A 1 87 ? 8.378 -0.022 -18.743 1.00 97.44 87 MET A C 1
ATOM 688 O O . MET A 1 87 ? 7.839 -0.152 -17.647 1.00 97.44 87 MET A O 1
ATOM 692 N N . GLN A 1 88 ? 8.404 1.147 -19.390 1.00 98.12 88 GLN A N 1
ATOM 693 C CA . GLN A 1 88 ? 7.743 2.343 -18.878 1.00 98.12 88 GLN A CA 1
ATOM 694 C C . GLN A 1 88 ? 6.230 2.130 -18.755 1.00 98.12 88 GLN A C 1
ATOM 696 O O . GLN A 1 88 ? 5.664 2.396 -17.698 1.00 98.12 88 GLN A O 1
ATOM 701 N N . ARG A 1 89 ? 5.574 1.610 -19.799 1.00 98.19 89 ARG A N 1
ATOM 702 C CA . ARG A 1 89 ? 4.130 1.339 -19.764 1.00 98.19 89 ARG A CA 1
ATOM 703 C C . ARG A 1 89 ? 3.766 0.319 -18.683 1.00 98.19 89 ARG A C 1
ATOM 705 O O . ARG A 1 89 ? 2.812 0.537 -17.945 1.00 98.19 89 ARG A O 1
ATOM 712 N N . GLU A 1 90 ? 4.538 -0.758 -18.557 1.00 97.75 90 GLU A N 1
ATOM 713 C CA . GLU A 1 90 ? 4.351 -1.768 -17.509 1.00 97.75 90 GLU A CA 1
ATOM 714 C C . GLU A 1 90 ? 4.527 -1.169 -16.105 1.00 97.75 90 GLU A C 1
ATOM 716 O O . GLU A 1 90 ? 3.734 -1.461 -15.209 1.00 97.75 90 GLU A O 1
ATOM 721 N N . ALA A 1 91 ? 5.507 -0.281 -15.911 1.00 97.81 91 ALA A N 1
ATOM 722 C CA . ALA A 1 91 ? 5.704 0.430 -14.650 1.00 97.81 91 ALA A CA 1
ATOM 723 C C . ALA A 1 91 ? 4.536 1.379 -14.329 1.00 97.81 91 ALA A C 1
ATOM 725 O O . ALA A 1 91 ? 4.040 1.372 -13.204 1.00 97.81 91 ALA A O 1
ATOM 726 N N . GLU A 1 92 ? 4.051 2.147 -15.308 1.00 98.06 92 GLU A N 1
ATOM 727 C CA . GLU A 1 92 ? 2.892 3.035 -15.145 1.00 98.06 92 GLU A CA 1
ATOM 728 C C . GLU A 1 92 ? 1.604 2.253 -14.832 1.00 98.06 92 GLU A C 1
ATOM 730 O O . GLU A 1 92 ? 0.789 2.677 -14.009 1.00 98.06 92 GLU A O 1
ATOM 735 N N . GLU A 1 93 ? 1.397 1.100 -15.472 1.00 97.88 93 GLU A N 1
ATOM 736 C CA . GLU A 1 93 ? 0.273 0.205 -15.183 1.00 97.88 93 GLU A CA 1
ATOM 737 C C . GLU A 1 93 ? 0.377 -0.396 -13.776 1.00 97.88 93 GLU A C 1
ATOM 739 O O . GLU A 1 93 ? -0.611 -0.398 -13.033 1.00 97.88 93 GLU A O 1
ATOM 744 N N . ALA A 1 94 ? 1.571 -0.841 -13.375 1.00 97.38 94 ALA A N 1
ATOM 745 C CA . ALA A 1 94 ? 1.831 -1.348 -12.033 1.00 97.38 94 ALA A CA 1
ATOM 746 C C . ALA A 1 94 ? 1.624 -0.267 -10.960 1.00 97.38 94 ALA A C 1
ATOM 748 O O . ALA A 1 94 ? 1.001 -0.536 -9.932 1.00 97.38 94 ALA A O 1
ATOM 749 N N . GLU A 1 95 ? 2.068 0.968 -11.205 1.00 97.25 95 GLU A N 1
ATOM 750 C CA . GLU A 1 95 ? 1.847 2.104 -10.308 1.00 97.25 95 GLU A CA 1
ATOM 751 C C . GLU A 1 95 ? 0.352 2.421 -10.166 1.00 97.25 95 GLU A C 1
ATOM 753 O O . GLU A 1 95 ? -0.154 2.575 -9.050 1.00 97.25 95 GLU A O 1
ATOM 758 N N . LYS A 1 96 ? -0.398 2.450 -11.275 1.00 97.94 96 LYS A N 1
ATOM 759 C CA . LYS A 1 96 ? -1.859 2.642 -11.251 1.00 97.94 96 LYS A CA 1
ATOM 760 C C . LYS A 1 96 ? -2.567 1.529 -10.480 1.00 97.94 96 LYS A C 1
ATOM 762 O O . LYS A 1 96 ? -3.458 1.808 -9.678 1.00 97.94 96 LYS A O 1
ATOM 767 N N . ALA A 1 97 ? -2.179 0.273 -10.687 1.00 97.69 97 ALA A N 1
ATOM 768 C CA . ALA A 1 97 ? -2.746 -0.858 -9.956 1.00 97.69 97 ALA A CA 1
ATOM 769 C C . ALA A 1 97 ? -2.418 -0.788 -8.454 1.00 97.69 97 ALA A C 1
ATOM 771 O O . ALA A 1 97 ? -3.299 -0.993 -7.616 1.00 97.69 97 ALA A O 1
ATOM 772 N N . TYR A 1 98 ? -1.176 -0.441 -8.107 1.00 97.00 98 TYR A N 1
ATOM 773 C CA . TYR A 1 98 ? -0.724 -0.291 -6.726 1.00 97.00 98 TYR A CA 1
ATOM 774 C C . TYR A 1 98 ? -1.459 0.842 -6.001 1.00 97.00 98 TYR A C 1
ATOM 776 O O . TY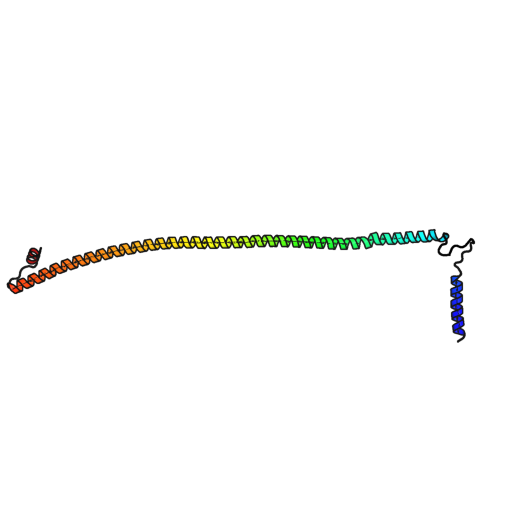R A 1 98 ? -2.018 0.632 -4.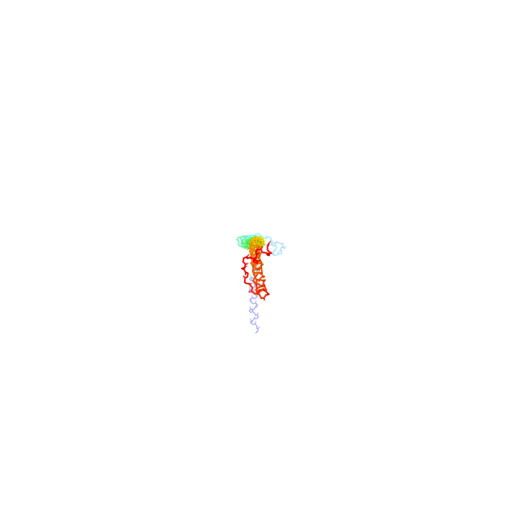923 1.00 97.00 98 TYR A O 1
ATOM 784 N N . THR A 1 99 ? -1.518 2.029 -6.607 1.00 97.81 99 THR A N 1
ATOM 785 C CA . THR A 1 99 ? -2.220 3.194 -6.046 1.00 97.81 99 THR A CA 1
ATOM 786 C C . THR A 1 99 ? -3.715 2.931 -5.881 1.00 97.81 99 THR A C 1
ATOM 788 O O . THR A 1 99 ? -4.278 3.266 -4.836 1.00 97.81 99 THR A O 1
ATOM 791 N N . ARG A 1 100 ? -4.349 2.252 -6.847 1.00 97.94 100 ARG A N 1
ATOM 792 C CA . ARG A 1 100 ? -5.743 1.803 -6.737 1.00 97.94 100 ARG A CA 1
ATOM 793 C C . ARG A 1 100 ? -5.941 0.820 -5.587 1.00 97.94 100 ARG A C 1
ATOM 795 O O . ARG A 1 100 ? -6.825 1.032 -4.765 1.00 97.94 100 ARG A O 1
ATOM 802 N N . SER A 1 101 ? -5.095 -0.204 -5.483 1.00 97.56 101 SER A N 1
ATOM 803 C CA . SER A 1 101 ? -5.155 -1.181 -4.389 1.00 97.56 101 SER A CA 1
ATOM 804 C C . SER A 1 101 ? -4.995 -0.512 -3.020 1.00 97.56 101 SER A C 1
ATOM 806 O O . SER A 1 101 ? -5.719 -0.834 -2.078 1.00 97.56 101 SER A O 1
ATOM 808 N N . LEU A 1 102 ? -4.092 0.467 -2.905 1.00 98.19 102 LEU A N 1
ATOM 809 C CA . LEU A 1 102 ? -3.897 1.230 -1.675 1.00 98.19 102 LEU A CA 1
ATOM 810 C C . LEU A 1 102 ? -5.128 2.079 -1.319 1.00 98.19 102 LEU A C 1
ATOM 812 O O . LEU A 1 102 ? -5.516 2.132 -0.150 1.00 98.19 102 LEU A O 1
ATOM 816 N N . ALA A 1 103 ? -5.747 2.731 -2.306 1.00 98.00 103 ALA A N 1
ATOM 817 C CA . ALA A 1 103 ? -6.984 3.484 -2.108 1.00 98.00 103 ALA A CA 1
ATOM 818 C C . ALA A 1 103 ? -8.136 2.562 -1.673 1.00 98.00 103 ALA A C 1
ATOM 820 O O . ALA A 1 103 ? -8.783 2.829 -0.660 1.00 98.00 103 ALA A O 1
ATOM 821 N N . ASP A 1 104 ? -8.326 1.435 -2.363 1.00 97.88 104 ASP A N 1
ATOM 822 C CA . ASP A 1 104 ? -9.355 0.444 -2.041 1.00 97.88 104 ASP A CA 1
ATOM 823 C C . ASP A 1 104 ? -9.154 -0.146 -0.637 1.00 97.88 104 ASP A C 1
ATOM 825 O O . ASP A 1 104 ? -10.115 -0.300 0.118 1.00 97.88 104 ASP A O 1
ATOM 829 N N . ALA A 1 105 ? -7.910 -0.444 -0.249 1.00 98.12 105 ALA A N 1
ATOM 830 C CA . ALA A 1 105 ? -7.581 -0.930 1.089 1.00 98.12 105 ALA A CA 1
ATOM 831 C C . ALA A 1 105 ? -7.907 0.106 2.175 1.00 98.12 105 ALA A C 1
ATOM 833 O O . ALA A 1 105 ? -8.489 -0.249 3.201 1.00 98.12 105 ALA A O 1
ATOM 834 N N . ARG A 1 106 ? -7.595 1.390 1.942 1.00 97.88 106 ARG A N 1
ATOM 835 C CA . ARG A 1 106 ? -7.951 2.483 2.862 1.00 97.88 106 ARG A CA 1
ATOM 836 C C . ARG A 1 106 ? -9.463 2.626 3.005 1.00 97.88 106 ARG A C 1
ATOM 838 O O . ARG A 1 106 ? -9.949 2.691 4.130 1.00 97.88 106 ARG A O 1
ATOM 845 N N . THR A 1 107 ? -10.205 2.609 1.900 1.00 98.19 107 THR A N 1
ATOM 846 C CA . THR A 1 107 ? -11.673 2.675 1.932 1.00 98.19 107 THR A CA 1
ATOM 847 C C . THR A 1 107 ? -12.271 1.478 2.666 1.00 98.19 107 THR A C 1
ATOM 849 O O . THR A 1 107 ? -13.132 1.657 3.523 1.00 98.19 107 THR A O 1
ATOM 852 N N . LYS A 1 108 ? -11.781 0.257 2.410 1.00 97.75 108 LYS A N 1
ATOM 853 C CA . LYS A 1 108 ? -12.216 -0.943 3.143 1.00 97.75 108 LYS A CA 1
ATOM 854 C C . LYS A 1 108 ? -11.937 -0.830 4.640 1.00 97.75 108 LYS A C 1
ATOM 856 O O . LYS A 1 108 ? -12.822 -1.139 5.428 1.00 97.75 108 LYS A O 1
ATOM 861 N N . ALA A 1 109 ? -10.755 -0.360 5.035 1.00 98.00 109 ALA A N 1
ATOM 862 C CA . ALA A 1 109 ? -10.413 -0.172 6.442 1.00 98.00 109 ALA A CA 1
ATOM 863 C C . ALA A 1 109 ? -11.343 0.840 7.133 1.00 98.00 109 ALA A C 1
ATOM 865 O O . ALA A 1 109 ? -11.824 0.567 8.230 1.00 98.00 109 ALA A O 1
ATOM 866 N N . MET A 1 110 ? -11.644 1.967 6.479 1.00 98.00 110 MET A N 1
ATOM 867 C CA . MET A 1 110 ? -12.587 2.963 7.003 1.00 98.00 110 MET A CA 1
ATOM 868 C C . MET A 1 110 ? -14.004 2.394 7.128 1.00 98.00 110 MET A C 1
ATOM 870 O O . MET A 1 110 ? -14.630 2.552 8.170 1.00 98.00 110 MET A O 1
ATOM 874 N N . ASN A 1 111 ? -14.480 1.664 6.114 1.00 98.19 111 ASN A N 1
ATOM 875 C CA . ASN A 1 111 ? -15.801 1.034 6.146 1.00 98.19 111 ASN A CA 1
ATOM 876 C C . ASN A 1 111 ? -15.913 -0.021 7.252 1.00 98.19 111 ASN A C 1
ATOM 878 O O . ASN A 1 111 ? -16.930 -0.077 7.937 1.00 98.19 111 ASN A O 1
ATOM 882 N N . VAL A 1 112 ? -14.877 -0.844 7.446 1.00 98.25 112 VAL A N 1
ATOM 883 C CA . VAL A 1 112 ? -14.838 -1.826 8.540 1.00 98.25 112 VAL A CA 1
ATOM 884 C C . VAL A 1 112 ? -14.844 -1.113 9.888 1.00 98.25 112 VAL A C 1
ATOM 886 O O . VAL A 1 112 ? -15.631 -1.480 10.749 1.00 98.25 112 VAL A O 1
ATOM 889 N N . ALA A 1 113 ? -14.025 -0.075 10.071 1.00 97.81 113 ALA A N 1
ATOM 890 C CA . ALA A 1 113 ? -13.996 0.681 11.320 1.00 97.81 113 ALA A CA 1
ATOM 891 C C . ALA A 1 113 ? -15.360 1.310 11.648 1.00 97.81 113 ALA A C 1
ATOM 893 O O . ALA A 1 113 ? -15.808 1.227 12.789 1.00 97.81 113 ALA A O 1
ATOM 894 N N . GLU A 1 114 ? -16.024 1.900 10.655 1.00 98.00 114 GLU A N 1
ATOM 895 C CA . GLU A 1 114 ? -17.347 2.505 10.817 1.00 98.00 114 GLU A CA 1
ATOM 896 C C . GLU A 1 114 ? -18.421 1.454 11.124 1.00 98.00 114 GLU A C 1
ATOM 898 O O . GLU A 1 114 ? -19.159 1.588 12.096 1.00 98.00 114 GLU A O 1
ATOM 903 N N . THR A 1 115 ? -18.458 0.361 10.358 1.00 97.81 115 THR A N 1
ATOM 904 C CA . THR A 1 115 ? -19.432 -0.725 10.565 1.00 97.81 115 THR A CA 1
ATOM 905 C C . THR A 1 115 ? -19.253 -1.373 11.938 1.00 97.81 115 THR A C 1
ATOM 907 O O . THR A 1 115 ? -20.231 -1.628 12.635 1.00 97.81 115 THR A O 1
ATOM 910 N N . THR A 1 116 ? -18.007 -1.604 12.363 1.00 98.25 116 THR A N 1
ATOM 911 C CA . THR A 1 116 ? -17.712 -2.153 13.691 1.00 98.25 116 THR A CA 1
ATOM 912 C C . THR A 1 116 ? -18.160 -1.204 14.794 1.00 98.25 116 THR A C 1
ATOM 914 O O . THR A 1 116 ? -18.785 -1.661 15.743 1.00 98.25 116 THR A O 1
ATOM 917 N N . LYS A 1 117 ? -17.895 0.105 14.676 1.00 98.12 117 LYS A N 1
ATOM 918 C CA . LYS A 1 117 ? -18.384 1.088 15.656 1.00 98.12 117 LYS A CA 1
ATOM 919 C C . LYS A 1 117 ? -19.904 1.063 15.764 1.00 98.12 117 LYS A C 1
ATOM 921 O O . LYS A 1 117 ? -20.416 0.934 16.864 1.00 98.12 117 LYS A O 1
ATOM 926 N N . GLN A 1 118 ? -20.607 1.095 14.633 1.00 98.00 118 GLN A N 1
ATOM 927 C CA . GLN A 1 118 ? -22.070 1.050 14.613 1.00 98.00 118 GLN A CA 1
ATOM 928 C C . GLN A 1 118 ? -22.623 -0.235 15.245 1.00 98.00 118 GLN A C 1
ATOM 930 O O . GLN A 1 118 ? -23.588 -0.176 16.003 1.00 98.00 118 GLN A O 1
ATOM 935 N N . SER A 1 119 ? -22.004 -1.388 14.971 1.00 97.75 119 SER A N 1
ATOM 936 C CA . SER A 1 119 ? -22.394 -2.666 15.581 1.00 97.75 119 SER A CA 1
ATOM 937 C C . SER A 1 119 ? -22.164 -2.670 17.091 1.00 97.75 119 SER A C 1
ATOM 939 O O . SER A 1 119 ? -23.050 -3.063 17.842 1.00 97.75 119 SER A O 1
ATOM 941 N N . VAL A 1 120 ? -20.997 -2.199 17.539 1.00 98.31 120 VAL A N 1
ATOM 942 C CA . VAL A 1 120 ? -20.653 -2.119 18.964 1.00 98.31 120 VAL A CA 1
ATOM 943 C C . VAL A 1 120 ? -21.578 -1.148 19.693 1.00 98.31 120 VAL A C 1
ATOM 945 O O . VAL A 1 120 ? -22.071 -1.478 20.765 1.00 98.31 120 VAL A O 1
ATOM 948 N N . ASP A 1 121 ? -21.873 0.014 19.112 1.00 98.12 121 ASP A N 1
ATOM 949 C CA . ASP A 1 121 ? -22.801 0.979 19.703 1.00 98.12 121 ASP A CA 1
ATOM 950 C C . ASP A 1 121 ? -24.214 0.385 19.823 1.00 98.12 121 ASP A C 1
ATOM 952 O O . ASP A 1 121 ? -24.868 0.555 20.851 1.00 98.12 121 ASP A O 1
ATOM 956 N N . ALA A 1 122 ? -24.677 -0.365 18.817 1.00 98.12 122 ALA A N 1
ATOM 957 C CA . ALA A 1 122 ? -25.967 -1.053 18.868 1.00 98.12 122 ALA A CA 1
ATOM 958 C C . ALA A 1 122 ? -26.012 -2.156 19.945 1.00 98.12 122 ALA A C 1
ATOM 960 O O . ALA A 1 122 ? -27.009 -2.280 20.663 1.00 98.12 122 ALA A O 1
ATOM 961 N N . GLU A 1 123 ? -24.935 -2.931 20.092 1.00 97.94 123 GLU A N 1
ATOM 962 C CA . GLU A 1 123 ? -24.793 -3.929 21.159 1.00 97.94 123 GLU A CA 1
ATOM 963 C C . GLU A 1 123 ? -24.776 -3.268 22.541 1.00 97.94 123 GLU A C 1
ATOM 965 O O . GLU A 1 123 ? -25.529 -3.684 23.419 1.00 97.94 123 GLU A O 1
ATOM 970 N N . ILE A 1 124 ? -24.012 -2.184 22.720 1.00 98.38 124 ILE A N 1
ATOM 971 C CA . ILE A 1 124 ? -23.972 -1.414 23.972 1.00 98.38 124 ILE A CA 1
ATOM 972 C C . ILE A 1 124 ? -25.367 -0.906 24.339 1.00 98.38 124 ILE A C 1
ATOM 974 O O . ILE A 1 124 ? -25.777 -1.054 25.485 1.00 98.38 124 ILE A O 1
ATOM 978 N N . GLN A 1 125 ? -26.116 -0.333 23.393 1.00 97.88 125 GLN A N 1
ATOM 979 C CA . GLN A 1 125 ? -27.479 0.141 23.665 1.00 97.88 125 GLN A CA 1
ATOM 980 C C . GLN A 1 125 ? -28.418 -1.000 24.070 1.00 97.88 125 GLN A C 1
ATOM 982 O O . GLN A 1 125 ? -29.253 -0.829 24.957 1.00 97.88 125 GLN A O 1
ATOM 987 N N . THR A 1 126 ? -28.264 -2.173 23.454 1.00 98.25 126 THR A N 1
ATOM 988 C CA . THR A 1 126 ? -29.060 -3.360 23.790 1.00 98.25 126 THR A CA 1
ATOM 989 C C . THR A 1 126 ? -28.746 -3.858 25.201 1.00 98.25 126 THR A C 1
ATOM 991 O O . THR A 1 126 ? -29.663 -4.105 25.984 1.00 98.25 126 THR A O 1
ATOM 994 N N . GLU A 1 127 ? -27.462 -3.958 25.549 1.00 97.94 127 GLU A N 1
ATOM 995 C CA . GLU A 1 127 ? -27.012 -4.383 26.878 1.00 97.94 127 GLU A CA 1
ATOM 996 C C . GLU A 1 127 ? -27.373 -3.364 27.964 1.00 97.94 127 GLU A C 1
ATOM 998 O O . GLU A 1 127 ? -27.815 -3.755 29.043 1.00 97.94 127 GLU A O 1
ATOM 1003 N N . LEU A 1 128 ? -27.267 -2.060 27.682 1.00 98.31 128 LEU A N 1
ATOM 1004 C CA . LEU A 1 128 ? -27.718 -1.009 28.599 1.00 98.31 128 LEU A CA 1
ATOM 1005 C C . LEU A 1 128 ? -29.223 -1.107 28.858 1.00 98.31 128 LEU A C 1
ATOM 1007 O O . LEU A 1 128 ? -29.632 -1.140 30.014 1.00 98.31 128 LEU A O 1
ATOM 1011 N N . ALA A 1 129 ? -30.042 -1.250 27.812 1.00 98.00 129 ALA A N 1
ATOM 1012 C CA . ALA A 1 129 ? -31.487 -1.405 27.972 1.00 98.00 129 ALA A CA 1
ATOM 1013 C C . ALA A 1 129 ? -31.856 -2.672 28.767 1.00 98.00 129 ALA A C 1
ATOM 1015 O O . ALA A 1 129 ? -32.786 -2.658 29.577 1.00 98.00 129 ALA A O 1
ATOM 1016 N N . ALA A 1 130 ? -31.125 -3.773 28.563 1.00 97.88 130 ALA A N 1
ATOM 1017 C CA . ALA A 1 130 ? -31.310 -4.996 29.337 1.00 97.88 130 ALA A CA 1
ATOM 1018 C C . ALA A 1 130 ? -30.902 -4.812 30.809 1.00 97.88 130 ALA A C 1
ATOM 1020 O O . ALA A 1 130 ? -31.630 -5.249 31.705 1.00 97.88 130 ALA A O 1
ATOM 1021 N N . ALA A 1 131 ? -29.772 -4.149 31.066 1.00 98.06 131 ALA A N 1
ATOM 1022 C CA . ALA A 1 131 ? -29.290 -3.849 32.409 1.00 98.06 131 ALA A CA 1
ATOM 1023 C C . ALA A 1 131 ? -30.251 -2.923 33.169 1.00 98.06 131 ALA A C 1
ATOM 1025 O O . ALA A 1 131 ? -30.578 -3.216 34.321 1.00 98.06 131 ALA A O 1
ATOM 1026 N N . ASP A 1 132 ? -30.766 -1.878 32.517 1.00 98.12 132 ASP A N 1
ATOM 1027 C CA . ASP A 1 132 ? -31.761 -0.963 33.085 1.00 98.12 132 ASP A CA 1
ATOM 1028 C C . ASP A 1 132 ? -33.046 -1.716 33.460 1.00 98.12 132 ASP A C 1
ATOM 1030 O O . ASP A 1 132 ? -33.520 -1.617 34.590 1.00 98.12 132 ASP A O 1
ATOM 1034 N N . ALA A 1 133 ? -33.549 -2.592 32.583 1.00 98.00 133 ALA A N 1
ATOM 1035 C CA . ALA A 1 133 ? -34.733 -3.401 32.881 1.00 98.00 133 ALA A CA 1
ATOM 1036 C C . ALA A 1 133 ? -34.530 -4.367 34.069 1.00 98.00 133 ALA A C 1
ATOM 1038 O O . ALA A 1 133 ? -35.478 -4.685 34.796 1.00 98.00 133 ALA A O 1
ATOM 1039 N N . VAL A 1 134 ? -33.309 -4.874 34.269 1.00 98.06 134 VAL A N 1
ATOM 1040 C CA . VAL A 1 134 ? -32.963 -5.693 35.443 1.00 98.06 134 VAL A CA 1
ATOM 1041 C C . VAL A 1 134 ? -32.888 -4.830 36.702 1.00 98.06 134 VAL A C 1
ATOM 1043 O O . VAL A 1 134 ? -33.398 -5.246 37.747 1.00 98.06 134 VAL A O 1
ATOM 1046 N N . ALA A 1 135 ? -32.290 -3.640 36.611 1.00 98.00 135 ALA A N 1
ATOM 1047 C CA . ALA A 1 135 ? -32.200 -2.691 37.715 1.00 98.00 135 ALA A CA 1
ATOM 1048 C C . ALA A 1 135 ? -33.590 -2.236 38.185 1.00 98.00 135 ALA A C 1
ATOM 1050 O O . ALA A 1 135 ? -33.859 -2.276 39.387 1.00 98.00 135 ALA A O 1
ATOM 1051 N N . ASP A 1 136 ? -34.496 -1.922 37.257 1.00 98.12 136 ASP A N 1
ATOM 1052 C CA . ASP A 1 136 ? -35.877 -1.530 37.556 1.00 98.12 136 ASP A CA 1
ATOM 1053 C C . ASP A 1 136 ? -36.627 -2.638 38.305 1.00 98.12 136 ASP A C 1
ATOM 1055 O O . ASP A 1 136 ? -37.199 -2.407 39.372 1.00 98.12 136 ASP A O 1
ATOM 1059 N N . LYS A 1 137 ? -36.546 -3.887 37.826 1.00 97.94 137 LYS A N 1
ATOM 1060 C CA . LYS A 1 137 ? -37.157 -5.038 38.518 1.00 97.94 137 LYS A CA 1
ATOM 1061 C C . LYS A 1 137 ? -36.573 -5.261 39.910 1.00 97.94 137 LYS A C 1
ATOM 1063 O O . LYS A 1 137 ? -37.298 -5.623 40.840 1.00 97.94 137 LYS A O 1
ATOM 1068 N N . ALA A 1 138 ? -35.263 -5.083 40.067 1.00 97.69 138 ALA A N 1
ATOM 1069 C CA . ALA A 1 138 ? -34.612 -5.199 41.366 1.00 97.69 138 ALA A CA 1
ATOM 1070 C C . ALA A 1 138 ? -35.076 -4.091 42.326 1.00 97.69 138 ALA A C 1
ATOM 1072 O O . ALA A 1 138 ? -35.319 -4.377 43.503 1.00 97.69 138 ALA A O 1
ATOM 1073 N N . ALA A 1 139 ? -35.254 -2.863 41.829 1.00 98.00 139 ALA A N 1
ATOM 1074 C CA . ALA A 1 139 ? -35.790 -1.742 42.594 1.00 98.00 139 ALA A CA 1
ATOM 1075 C C . ALA A 1 139 ? -37.239 -2.004 43.036 1.00 98.00 139 ALA A C 1
ATOM 1077 O O . ALA A 1 139 ? -37.535 -1.907 44.227 1.00 98.00 139 ALA A O 1
ATOM 1078 N N . GLU A 1 140 ? -38.117 -2.452 42.134 1.00 97.88 140 GLU A N 1
ATOM 1079 C CA . GLU A 1 140 ? -39.505 -2.816 42.463 1.00 97.88 140 GLU A CA 1
ATOM 1080 C C . GLU A 1 140 ? -39.587 -3.929 43.523 1.00 97.88 140 GLU A C 1
ATOM 1082 O O . GLU A 1 140 ? -40.377 -3.860 44.476 1.00 97.88 140 GLU A O 1
ATOM 1087 N N . ALA A 1 141 ? -38.746 -4.961 43.398 1.00 97.31 141 ALA A N 1
ATOM 1088 C CA . ALA A 1 141 ? -38.673 -6.047 44.370 1.00 97.31 141 ALA A CA 1
ATOM 1089 C C . ALA A 1 141 ? -38.169 -5.558 45.739 1.00 97.31 141 ALA A C 1
ATOM 1091 O O . ALA A 1 141 ? -38.688 -5.976 46.781 1.00 97.31 141 ALA A O 1
ATOM 1092 N N . ALA A 1 142 ? -37.180 -4.660 45.753 1.00 97.69 142 ALA A N 1
ATOM 1093 C CA . ALA A 1 142 ? -36.677 -4.041 46.974 1.00 97.69 142 ALA A CA 1
ATOM 1094 C C . ALA A 1 142 ? -37.749 -3.170 47.648 1.00 97.69 142 ALA A C 1
ATOM 1096 O O . ALA A 1 142 ? -37.968 -3.315 48.852 1.00 97.69 142 ALA A O 1
ATOM 1097 N N . GLU A 1 143 ? -38.475 -2.341 46.893 1.00 97.62 143 GLU A N 1
ATOM 1098 C CA . GLU A 1 143 ? -39.586 -1.540 47.416 1.00 97.62 143 GLU A CA 1
ATOM 1099 C C . GLU A 1 143 ? -40.692 -2.411 48.014 1.00 97.62 143 GLU A C 1
ATOM 1101 O O . GLU A 1 143 ? -41.195 -2.125 49.103 1.00 97.62 143 GLU A O 1
ATOM 1106 N N . THR A 1 144 ? -41.046 -3.503 47.334 1.00 97.88 144 THR A N 1
ATOM 1107 C CA . THR A 1 144 ? -42.050 -4.455 47.822 1.00 97.88 144 THR A CA 1
ATOM 1108 C C . THR A 1 144 ? -41.615 -5.082 49.144 1.00 97.88 144 THR A C 1
ATOM 1110 O O . THR A 1 144 ? -42.393 -5.101 50.100 1.00 97.88 144 THR A O 1
ATOM 1113 N N . ARG A 1 145 ? -40.353 -5.523 49.242 1.00 97.69 145 ARG A N 1
ATOM 1114 C CA . ARG A 1 145 ? -39.790 -6.076 50.482 1.00 97.69 145 ARG A CA 1
ATOM 1115 C C . ARG A 1 145 ? -39.774 -5.040 51.608 1.00 97.69 145 ARG A C 1
ATOM 1117 O O . ARG A 1 145 ? -40.152 -5.365 52.729 1.00 97.69 145 ARG A O 1
ATOM 1124 N N . ILE A 1 146 ? -39.392 -3.794 51.321 1.00 97.62 146 ILE A N 1
ATOM 1125 C CA . ILE A 1 146 ? -39.413 -2.701 52.307 1.00 97.62 146 ILE A CA 1
ATOM 1126 C C . ILE A 1 146 ? -40.838 -2.460 52.820 1.00 97.62 146 ILE A C 1
ATOM 1128 O O . ILE A 1 146 ? -41.033 -2.316 54.028 1.00 97.62 146 ILE A O 1
ATOM 1132 N N . ARG A 1 147 ? -41.846 -2.448 51.937 1.00 97.56 147 ARG A N 1
ATOM 1133 C CA . ARG A 1 147 ? -43.256 -2.295 52.337 1.00 97.56 147 ARG A CA 1
ATOM 1134 C C . ARG A 1 147 ? -43.720 -3.448 53.226 1.00 97.56 147 ARG A C 1
ATOM 1136 O O . ARG A 1 147 ? -44.326 -3.182 54.257 1.00 97.56 147 ARG A O 1
ATOM 1143 N N . GLN A 1 148 ? -43.392 -4.691 52.874 1.00 97.38 148 GLN A N 1
ATOM 1144 C CA . GLN A 1 148 ? -43.727 -5.870 53.684 1.00 97.38 148 GLN A CA 1
ATOM 1145 C C . GLN A 1 148 ? -43.112 -5.790 55.084 1.00 97.38 148 GLN A C 1
ATOM 1147 O O . GLN A 1 148 ? -43.842 -5.846 56.070 1.00 97.38 148 GLN A O 1
ATOM 1152 N N . VAL A 1 149 ? -41.799 -5.551 55.173 1.00 97.38 149 VAL A N 1
ATOM 1153 C CA . VAL A 1 149 ? -41.093 -5.415 56.458 1.00 97.38 149 VAL A CA 1
ATOM 1154 C C . VAL A 1 149 ? -41.671 -4.267 57.287 1.00 97.38 149 VAL A C 1
ATOM 1156 O O . VAL A 1 149 ? -41.821 -4.395 58.500 1.00 97.38 149 VAL A O 1
ATOM 1159 N N . ARG A 1 150 ? -42.048 -3.149 56.654 1.00 97.25 150 ARG A N 1
ATOM 1160 C CA . ARG A 1 150 ? -42.704 -2.031 57.343 1.00 97.25 150 ARG A CA 1
ATOM 1161 C C . ARG A 1 150 ? -44.062 -2.434 57.919 1.00 97.25 150 ARG A C 1
ATOM 1163 O O . ARG A 1 150 ? -44.342 -2.097 59.065 1.00 97.25 150 ARG A O 1
ATOM 1170 N N . THR A 1 151 ? -44.896 -3.126 57.147 1.00 96.56 151 THR A N 1
ATOM 1171 C CA . THR A 1 151 ? -46.208 -3.600 57.610 1.00 96.56 151 THR A CA 1
ATOM 1172 C C . THR A 1 151 ? -46.065 -4.599 58.758 1.00 96.56 151 THR A C 1
ATOM 1174 O O . THR A 1 151 ? -46.756 -4.462 59.765 1.00 96.56 151 THR A O 1
ATOM 1177 N N . GLU A 1 152 ? -45.131 -5.546 58.657 1.00 95.62 152 GLU A N 1
ATOM 1178 C CA . GLU A 1 152 ? -44.825 -6.496 59.734 1.00 95.62 152 GLU A CA 1
ATOM 1179 C C . GLU A 1 152 ? -44.331 -5.785 61.000 1.00 95.62 152 GLU A C 1
ATOM 1181 O O . GLU A 1 152 ? -44.814 -6.064 62.096 1.00 95.62 152 GLU A O 1
ATOM 1186 N N . ALA A 1 153 ? -43.417 -4.818 60.864 1.00 95.31 153 ALA A N 1
ATOM 1187 C CA . ALA A 1 153 ? -42.920 -4.033 61.990 1.00 95.31 153 ALA A CA 1
ATOM 1188 C C . ALA A 1 153 ? -44.039 -3.242 62.687 1.00 95.31 153 ALA A C 1
ATOM 1190 O O . ALA A 1 153 ? -44.095 -3.232 63.915 1.00 95.31 153 ALA A O 1
ATOM 1191 N N . LEU A 1 154 ? -44.951 -2.622 61.929 1.00 94.62 154 LEU A N 1
ATOM 1192 C CA . LEU A 1 154 ? -46.108 -1.916 62.491 1.00 94.62 154 LEU A CA 1
ATOM 1193 C C . LEU A 1 154 ? -47.058 -2.868 63.240 1.00 94.62 154 LEU A C 1
ATOM 1195 O O . LEU A 1 154 ? -47.452 -2.562 64.364 1.00 94.62 154 LEU A O 1
ATOM 1199 N N . GLY A 1 155 ? -47.351 -4.052 62.689 1.00 90.62 155 GLY A N 1
ATOM 1200 C CA . GLY A 1 155 ? -48.172 -5.062 63.375 1.00 90.62 155 GLY A CA 1
ATOM 1201 C C . GLY A 1 155 ? -47.514 -5.632 64.641 1.00 90.62 155 GLY A C 1
ATOM 1202 O O . GLY A 1 155 ? -48.185 -5.893 65.647 1.00 90.62 155 GLY A O 1
ATOM 1203 N N . ASN A 1 156 ? -46.186 -5.774 64.633 1.00 93.06 156 ASN A N 1
ATOM 1204 C CA . ASN A 1 156 ? -45.422 -6.154 65.821 1.00 93.06 156 ASN A CA 1
ATOM 1205 C C . ASN A 1 156 ? -45.492 -5.063 66.901 1.00 93.06 156 ASN A C 1
ATOM 1207 O O . ASN A 1 156 ? -45.679 -5.392 68.070 1.00 93.06 156 ASN A O 1
ATOM 1211 N N . ILE A 1 157 ? -45.415 -3.777 66.529 1.00 92.94 157 ILE A N 1
ATOM 1212 C CA . ILE A 1 157 ? -45.576 -2.654 67.469 1.00 92.94 157 ILE A CA 1
ATOM 1213 C C . ILE A 1 157 ? -46.967 -2.671 68.116 1.00 92.94 157 ILE A C 1
ATOM 1215 O O . ILE A 1 157 ? -47.053 -2.537 69.335 1.00 92.94 157 ILE A O 1
ATOM 1219 N N . GLU A 1 158 ? -48.041 -2.882 67.349 1.00 89.25 158 GLU A N 1
ATOM 1220 C CA . GLU A 1 158 ? -49.402 -3.004 67.902 1.00 89.25 158 GLU A CA 1
ATOM 1221 C C . GLU A 1 158 ? -49.511 -4.147 68.918 1.00 89.25 158 GLU A C 1
ATOM 1223 O O . GLU A 1 158 ? -50.136 -4.004 69.971 1.00 89.25 158 GLU A O 1
ATOM 1228 N N . THR A 1 159 ? -48.870 -5.284 68.634 1.00 89.44 159 THR A N 1
ATOM 1229 C CA . THR A 1 159 ? -48.862 -6.428 69.553 1.00 89.44 159 THR A CA 1
ATOM 1230 C C . THR A 1 159 ? -48.079 -6.123 70.828 1.00 89.44 159 THR A C 1
ATOM 1232 O O . THR A 1 159 ? -48.620 -6.321 71.914 1.00 89.44 159 THR A O 1
ATOM 1235 N N . VAL A 1 160 ? -46.872 -5.558 70.719 1.00 90.94 160 VAL A N 1
ATOM 1236 C CA . VAL A 1 160 ? -46.057 -5.156 71.879 1.00 90.94 160 VAL A CA 1
ATOM 1237 C C . VAL A 1 160 ? -46.768 -4.085 72.716 1.00 90.94 160 VAL A C 1
ATOM 1239 O O . VAL A 1 160 ? -46.736 -4.139 73.943 1.00 90.94 160 VAL A O 1
ATOM 1242 N N . ALA A 1 161 ? -47.461 -3.133 72.084 1.00 90.12 161 ALA A N 1
ATOM 1243 C CA . ALA A 1 161 ? -48.244 -2.117 72.784 1.00 90.12 161 ALA A CA 1
ATOM 1244 C C . ALA A 1 161 ? -49.428 -2.729 73.555 1.00 90.12 161 ALA A C 1
ATOM 1246 O O . ALA A 1 161 ? -49.662 -2.361 74.708 1.00 90.12 161 ALA A O 1
ATOM 1247 N N . ALA A 1 162 ? -50.144 -3.691 72.961 1.00 88.12 162 ALA A N 1
ATOM 1248 C CA . ALA A 1 162 ? -51.229 -4.406 73.632 1.00 88.12 162 ALA A CA 1
ATOM 1249 C C . ALA A 1 162 ? -50.723 -5.252 74.815 1.00 88.12 162 ALA A C 1
ATOM 1251 O O . ALA A 1 162 ? -51.344 -5.250 75.878 1.00 88.12 162 ALA A O 1
ATOM 1252 N N . GLU A 1 163 ? -49.585 -5.933 74.658 1.00 88.50 163 GLU A N 1
ATOM 1253 C CA . GLU A 1 163 ? -48.918 -6.678 75.736 1.00 88.50 163 GLU A CA 1
ATOM 1254 C C . GLU A 1 163 ? -48.483 -5.749 76.878 1.00 88.50 163 GLU A C 1
ATOM 1256 O O . GLU A 1 163 ? -48.755 -6.029 78.048 1.00 88.50 163 GLU A O 1
ATOM 1261 N N . ALA A 1 164 ? -47.880 -4.601 76.553 1.00 89.25 164 ALA A N 1
ATOM 1262 C CA . ALA A 1 164 ? -47.492 -3.596 77.540 1.00 89.25 164 ALA A CA 1
ATOM 1263 C C . ALA A 1 164 ? -48.711 -3.022 78.285 1.00 89.25 164 ALA A C 1
ATOM 1265 O O . ALA A 1 164 ? -48.695 -2.936 79.514 1.00 89.25 164 ALA A O 1
ATOM 1266 N N . ALA A 1 165 ? -49.794 -2.682 77.577 1.00 87.06 165 ALA A N 1
ATOM 1267 C CA . ALA A 1 165 ? -51.032 -2.195 78.185 1.00 87.06 165 ALA A CA 1
ATOM 1268 C C . ALA A 1 165 ? -51.673 -3.246 79.108 1.00 87.06 165 ALA A C 1
ATOM 1270 O O . ALA A 1 165 ? -52.083 -2.924 80.224 1.00 87.06 165 ALA A O 1
ATOM 1271 N N . GLN A 1 166 ? -51.704 -4.515 78.686 1.00 88.31 166 GLN A N 1
ATOM 1272 C CA . GLN A 1 166 ? -52.171 -5.631 79.509 1.00 88.31 166 GLN A CA 1
ATOM 1273 C C . GLN A 1 166 ? -51.351 -5.760 80.801 1.00 88.31 166 GLN A C 1
ATOM 1275 O O . GLN A 1 166 ? -51.932 -5.892 81.882 1.00 88.31 166 GLN A O 1
ATOM 1280 N N . ALA A 1 167 ? -50.019 -5.687 80.704 1.00 87.31 167 ALA A N 1
ATOM 1281 C CA . ALA A 1 167 ? -49.124 -5.756 81.855 1.00 87.31 167 ALA A CA 1
ATOM 1282 C C . ALA A 1 167 ? -49.354 -4.593 82.837 1.00 87.31 167 ALA A C 1
ATOM 1284 O O . ALA A 1 167 ? -49.430 -4.817 84.046 1.00 87.31 167 ALA A O 1
ATOM 1285 N N . VAL A 1 168 ? -49.543 -3.368 82.332 1.00 87.38 168 VAL A N 1
ATOM 1286 C CA . VAL A 1 168 ? -49.856 -2.186 83.155 1.00 87.38 168 VAL A CA 1
ATOM 1287 C C . VAL A 1 168 ? -51.207 -2.335 83.866 1.00 87.38 168 VAL A C 1
ATOM 1289 O O . VAL A 1 168 ? -51.302 -2.070 85.065 1.00 87.38 168 VAL A O 1
ATOM 1292 N N . VAL A 1 169 ? -52.251 -2.806 83.174 1.00 86.12 169 VAL A N 1
ATOM 1293 C CA . VAL A 1 169 ? -53.581 -3.031 83.775 1.00 86.12 169 VAL A CA 1
ATOM 1294 C C . VAL A 1 169 ? -53.532 -4.119 84.848 1.00 86.12 169 VAL A C 1
ATOM 1296 O O . VAL A 1 169 ? -54.126 -3.948 85.918 1.00 86.12 169 VAL A O 1
ATOM 1299 N N . ALA A 1 170 ? -52.799 -5.207 84.600 1.00 87.25 170 ALA A N 1
ATOM 1300 C CA . ALA A 1 170 ? -52.598 -6.269 85.581 1.00 87.25 170 ALA A CA 1
ATOM 1301 C C . ALA A 1 170 ? -51.866 -5.752 86.830 1.00 87.25 170 ALA A C 1
ATOM 1303 O O . ALA A 1 170 ? -52.288 -6.053 87.948 1.00 87.25 170 ALA A O 1
ATOM 1304 N N . ALA A 1 171 ? -50.832 -4.922 86.651 1.00 87.12 171 ALA A N 1
ATOM 1305 C CA . ALA A 1 171 ? -50.086 -4.315 87.751 1.00 87.12 171 ALA A CA 1
ATOM 1306 C C . ALA A 1 171 ? -50.928 -3.334 88.591 1.00 87.12 171 ALA A C 1
ATOM 1308 O O . ALA A 1 171 ? -50.772 -3.294 89.809 1.00 87.12 171 ALA A O 1
ATOM 1309 N N . LEU A 1 172 ? -51.832 -2.562 87.973 1.00 85.50 172 LEU A N 1
ATOM 1310 C CA . LEU A 1 172 ? -52.650 -1.554 88.668 1.00 85.50 172 LEU A CA 1
ATOM 1311 C C . LEU A 1 172 ? -53.919 -2.116 89.324 1.00 85.50 172 LEU A C 1
ATOM 1313 O O . LEU A 1 172 ? -54.344 -1.616 90.363 1.00 85.50 172 LEU A O 1
ATOM 1317 N N . THR A 1 173 ? -54.557 -3.120 88.717 1.00 82.69 173 THR A N 1
ATOM 1318 C CA . THR A 1 173 ? -55.874 -3.623 89.160 1.00 82.69 173 THR A CA 1
ATOM 1319 C C . THR A 1 173 ? -55.817 -4.987 89.846 1.00 82.69 173 THR A C 1
ATOM 1321 O O . THR A 1 173 ? -56.813 -5.418 90.429 1.00 82.69 173 THR A O 1
ATOM 1324 N N . GLY A 1 174 ? -54.683 -5.694 89.754 1.00 78.88 174 GLY A N 1
ATOM 1325 C CA . GLY A 1 174 ? -54.514 -7.054 90.274 1.00 78.88 174 GLY A CA 1
ATOM 1326 C C . GLY A 1 174 ? -55.345 -8.121 89.548 1.00 78.88 174 GLY A C 1
ATOM 1327 O O . GLY A 1 174 ? -55.368 -9.271 89.982 1.00 78.88 174 GLY A O 1
ATOM 1328 N N . LYS A 1 175 ? -56.042 -7.765 88.457 1.00 75.75 175 LYS A N 1
ATOM 1329 C CA . LYS A 1 175 ? -56.851 -8.675 87.633 1.00 75.75 175 LYS A CA 1
ATOM 1330 C C . LYS A 1 175 ? -56.189 -8.894 86.277 1.00 75.75 175 LYS A C 1
ATOM 1332 O O . LYS A 1 175 ? -55.725 -7.950 85.643 1.00 75.75 175 LYS A O 1
ATOM 1337 N N . THR A 1 176 ? -56.183 -10.135 85.802 1.00 73.19 176 THR A N 1
ATOM 1338 C CA . THR A 1 176 ? -55.678 -10.480 84.470 1.00 73.19 176 THR A CA 1
ATOM 1339 C C . THR A 1 176 ? -56.769 -10.251 83.424 1.00 73.19 176 THR A C 1
ATOM 1341 O O . THR A 1 176 ? -57.807 -10.909 83.420 1.00 73.19 176 THR A O 1
ATOM 1344 N N . VAL A 1 177 ? -56.550 -9.288 82.530 1.00 75.69 177 VAL A N 1
ATOM 1345 C CA . VAL A 1 177 ? -57.412 -9.053 81.359 1.00 75.69 177 VAL A CA 1
ATOM 1346 C C . VAL A 1 177 ? -56.837 -9.839 80.184 1.00 75.69 177 VAL A C 1
ATOM 1348 O O . VAL A 1 177 ? -55.619 -9.935 80.060 1.00 75.69 177 VAL A O 1
ATOM 1351 N N . THR A 1 178 ? -57.668 -10.439 79.331 1.00 81.94 178 THR A N 1
ATOM 1352 C CA . THR A 1 178 ? -57.175 -11.201 78.173 1.00 81.94 178 THR A CA 1
ATOM 1353 C C . THR A 1 178 ? -56.641 -10.268 77.085 1.00 81.94 178 THR A C 1
ATOM 1355 O O . THR A 1 178 ? -57.179 -9.187 76.848 1.00 81.94 178 THR A O 1
ATOM 1358 N N . LEU A 1 179 ? -55.599 -10.708 76.377 1.00 75.62 179 LEU A N 1
ATOM 1359 C CA . LEU A 1 179 ? -54.955 -9.934 75.309 1.00 75.62 179 LEU A CA 1
ATOM 1360 C C . LEU A 1 179 ? -55.930 -9.589 74.165 1.00 75.62 179 LEU A C 1
ATOM 1362 O O . LEU A 1 179 ? -55.832 -8.527 73.559 1.00 75.62 179 LEU A O 1
ATOM 1366 N N . ALA A 1 180 ? -56.933 -10.441 73.930 1.00 77.12 180 ALA A N 1
ATOM 1367 C CA . ALA A 1 180 ? -58.018 -10.184 72.984 1.00 77.12 180 ALA A CA 1
ATOM 1368 C C . ALA A 1 180 ? -58.918 -9.005 73.403 1.00 77.12 180 ALA A C 1
ATOM 1370 O O . ALA A 1 180 ? -59.289 -8.195 72.558 1.00 77.12 180 ALA A O 1
ATOM 1371 N N . ALA A 1 181 ? -59.232 -8.870 74.697 1.00 76.25 181 ALA A N 1
ATOM 1372 C CA . ALA A 1 181 ? -60.045 -7.763 75.198 1.00 76.25 181 ALA A CA 1
ATOM 1373 C C . ALA A 1 181 ? -59.288 -6.426 75.125 1.00 76.25 181 ALA A C 1
ATOM 1375 O O . ALA A 1 181 ? -59.867 -5.417 74.729 1.00 76.25 181 ALA A O 1
ATOM 1376 N N . VAL A 1 182 ? -57.981 -6.434 75.421 1.00 76.50 182 VAL A N 1
ATOM 1377 C CA . VAL A 1 182 ? -57.111 -5.250 75.286 1.00 76.50 182 VAL A CA 1
ATOM 1378 C C . VAL A 1 182 ? -56.991 -4.820 73.822 1.00 76.50 182 VAL A C 1
ATOM 1380 O O . VAL A 1 182 ? -57.169 -3.644 73.519 1.00 76.50 182 VAL A O 1
ATOM 1383 N N . LYS A 1 183 ? -56.780 -5.765 72.895 1.00 77.88 183 LYS A N 1
ATOM 1384 C CA . LYS A 1 183 ? -56.760 -5.473 71.451 1.00 77.88 183 LYS A CA 1
ATOM 1385 C C . LYS A 1 183 ? -58.101 -4.933 70.935 1.00 77.88 183 LYS A C 1
ATOM 1387 O O . LYS A 1 183 ? -58.092 -4.027 70.115 1.00 77.88 183 LYS A O 1
ATOM 1392 N N . SER A 1 184 ? -59.238 -5.422 71.444 1.00 79.31 184 SER A N 1
ATOM 1393 C CA . SER A 1 184 ? -60.571 -4.918 71.057 1.00 79.31 184 SER A CA 1
ATOM 1394 C C . SER A 1 184 ? -60.890 -3.502 71.546 1.00 79.31 184 SER A C 1
ATOM 1396 O O . SER A 1 184 ? -61.854 -2.914 71.082 1.00 79.31 184 SER A O 1
ATOM 1398 N N . ALA A 1 185 ? -60.122 -2.981 72.507 1.00 76.38 185 ALA A N 1
ATOM 1399 C CA . ALA A 1 185 ? -60.294 -1.630 73.039 1.00 76.38 185 ALA A CA 1
ATOM 1400 C C . ALA A 1 185 ? -59.331 -0.606 72.406 1.00 76.38 185 ALA A C 1
ATOM 1402 O O . ALA A 1 185 ? -59.491 0.591 72.629 1.00 76.38 185 ALA A O 1
ATOM 1403 N N . LEU A 1 186 ? -58.310 -1.076 71.676 1.00 72.44 186 LEU A N 1
ATOM 1404 C CA . LEU A 1 186 ? -57.295 -0.255 71.000 1.00 72.44 186 LEU A CA 1
ATOM 1405 C C . LEU A 1 186 ? -57.643 0.053 69.531 1.00 72.44 186 LEU A C 1
ATOM 1407 O O . LEU A 1 186 ? -57.110 1.020 68.992 1.00 72.44 186 LEU A O 1
ATOM 1411 N N . ASN A 1 187 ? -58.515 -0.755 68.919 1.00 55.94 187 ASN A N 1
ATOM 1412 C CA . ASN A 1 187 ? -59.099 -0.572 67.582 1.00 55.94 187 ASN A CA 1
ATOM 1413 C C . ASN A 1 187 ? -60.568 -0.163 67.696 1.00 55.94 187 ASN A C 1
ATOM 1415 O O . ASN A 1 187 ? -61.034 0.583 66.808 1.00 55.94 187 ASN A O 1
#

Sequence (187 aa):
MHDALMDKMNWLMAAAETAGDYAGKDGGSGVFPPFDPAYFPSQLFWFFLTFFALYLLLSKVFLPRVGETIEERGSRIADDLDQASRMQREAEEAEKAYTRSLADARTKAMNVAETTKQSVDAEIQTELAAADAVADKAAEAAETRIRQVRTEALGNIETVAAEAAQAVVAALTGKTVTLAAVKSALN